Protein AF-A0A0B7BMK7-F1 (afdb_monomer_lite)

Foldseek 3Di:
DAKDWDADPVQGTKMKGWHDDDDLQKDKAKEFEADPDPVCPVVSQVVQKDWDASDPVSPDIDIHGNYYDYDPPDPGTPDMDMDMDGDPPDDTDIFMGRPVPPPDPDGCDDPNVVVVVVVVVVVLLVLLCVLPVCVVVVDDPVVSVVVSVVLVVQVVQWDKDWQWDFDDDPVDPGTDTDDIAIATAGFPDPVPTSDDDPVVRVVSLVSVCSRPVVSSVRRVVRVVVPDDD

Structure (mmCIF, N/CA/C/O backbone):
data_AF-A0A0B7BMK7-F1
#
_entry.id   AF-A0A0B7BMK7-F1
#
loop_
_atom_site.group_PDB
_atom_site.id
_atom_site.type_symbol
_atom_site.label_atom_id
_atom_site.label_alt_id
_atom_site.label_comp_id
_atom_site.label_asym_id
_atom_site.label_entity_id
_atom_site.label_seq_id
_atom_site.pdbx_PDB_ins_code
_atom_site.Cartn_x
_atom_site.Cartn_y
_atom_site.Cartn_z
_atom_site.occupancy
_atom_site.B_iso_or_equiv
_atom_site.auth_seq_id
_atom_site.auth_comp_id
_atom_site.auth_asym_id
_atom_site.auth_atom_id
_atom_site.pdbx_PDB_model_num
ATOM 1 N N . LEU A 1 1 ? 7.427 15.621 -15.215 1.00 79.62 1 LEU A N 1
ATOM 2 C CA . LEU A 1 1 ? 6.275 14.698 -15.351 1.00 79.62 1 LEU A CA 1
ATOM 3 C C . LEU A 1 1 ? 5.160 15.202 -14.432 1.00 79.62 1 LEU A C 1
ATOM 5 O O . LEU A 1 1 ? 5.429 15.334 -13.243 1.00 79.62 1 LEU A O 1
ATOM 9 N N . ARG A 1 2 ? 3.990 15.590 -14.969 1.00 85.69 2 ARG A N 1
ATOM 10 C CA . ARG A 1 2 ? 2.908 16.259 -14.202 1.00 85.69 2 ARG A CA 1
ATOM 11 C C . ARG A 1 2 ? 1.707 15.358 -13.927 1.00 85.69 2 ARG A C 1
ATOM 13 O O . ARG A 1 2 ? 1.191 15.361 -12.820 1.00 85.69 2 ARG A O 1
ATOM 20 N N . SER A 1 3 ? 1.301 14.575 -14.912 1.00 92.38 3 SER A N 1
ATOM 21 C CA . SER A 1 3 ? 0.346 13.497 -14.721 1.00 92.38 3 SER A CA 1
ATOM 22 C C . SER A 1 3 ? 0.689 12.321 -15.625 1.00 92.38 3 SER A C 1
ATOM 24 O O . SER A 1 3 ? 1.526 12.441 -16.529 1.00 92.38 3 SER A O 1
ATOM 26 N N . ILE A 1 4 ? 0.103 11.172 -15.311 1.00 94.00 4 ILE A N 1
ATOM 27 C CA . ILE A 1 4 ? 0.179 9.935 -16.079 1.00 94.00 4 ILE A CA 1
ATOM 28 C C . ILE A 1 4 ? -1.260 9.478 -16.283 1.00 94.00 4 ILE A C 1
ATOM 30 O O . ILE A 1 4 ? -1.967 9.233 -15.310 1.00 94.00 4 ILE A O 1
ATOM 34 N N . GLN A 1 5 ? -1.678 9.365 -17.535 1.00 94.69 5 GLN A N 1
ATOM 35 C CA . GLN A 1 5 ? -2.957 8.759 -17.886 1.00 94.69 5 GLN A CA 1
ATOM 36 C C . GLN A 1 5 ? -2.736 7.276 -18.168 1.00 94.69 5 GLN A C 1
ATOM 38 O O . GLN A 1 5 ? -1.715 6.897 -18.749 1.00 94.69 5 GLN A O 1
ATOM 43 N N . GLY A 1 6 ? -3.677 6.448 -17.739 1.00 93.56 6 GLY A N 1
ATOM 44 C CA . GLY A 1 6 ? -3.644 5.011 -17.951 1.00 93.56 6 GLY A CA 1
ATOM 45 C C . GLY A 1 6 ? -5.040 4.451 -18.158 1.00 93.56 6 GLY A C 1
ATOM 46 O O . GLY A 1 6 ? -6.040 5.110 -17.883 1.00 93.56 6 GLY A O 1
ATOM 47 N N . SER A 1 7 ? -5.085 3.227 -18.663 1.00 94.31 7 SER A N 1
ATOM 48 C CA . SER A 1 7 ? -6.309 2.455 -18.818 1.00 94.31 7 SER A CA 1
ATOM 49 C C . SER A 1 7 ? -6.009 1.014 -18.439 1.00 94.31 7 SER A C 1
ATOM 51 O O . SER A 1 7 ? -4.927 0.502 -18.742 1.00 94.31 7 SER A O 1
ATOM 53 N N . HIS A 1 8 ? -6.930 0.378 -17.728 1.00 94.31 8 HIS A N 1
ATOM 54 C CA . HIS A 1 8 ? -6.828 -1.024 -17.343 1.00 94.31 8 HIS A CA 1
ATOM 55 C C . HIS A 1 8 ? -8.217 -1.653 -17.374 1.00 94.31 8 HIS A C 1
ATOM 57 O O . HIS A 1 8 ? -9.170 -1.032 -16.917 1.00 94.31 8 HIS A O 1
ATOM 63 N N . GLU A 1 9 ? -8.336 -2.895 -17.840 1.00 95.31 9 GLU A N 1
ATOM 64 C CA . GLU A 1 9 ? -9.628 -3.581 -17.994 1.00 95.31 9 GLU A CA 1
ATOM 65 C C . GLU A 1 9 ? -10.473 -3.555 -16.707 1.00 95.31 9 GLU A C 1
ATOM 67 O O . GLU A 1 9 ? -11.646 -3.199 -16.737 1.00 95.31 9 GLU A O 1
ATOM 72 N N . ALA A 1 10 ? -9.849 -3.828 -15.556 1.00 93.31 10 ALA A N 1
ATOM 73 C CA . ALA A 1 10 ? -10.532 -3.827 -14.260 1.00 93.31 10 ALA A CA 1
ATOM 74 C C . ALA A 1 10 ? -10.789 -2.432 -13.647 1.00 93.31 10 ALA A C 1
ATOM 76 O O . ALA A 1 10 ? -11.639 -2.306 -12.771 1.00 93.31 10 ALA A O 1
ATOM 77 N N . LEU A 1 11 ? -10.041 -1.393 -14.045 1.00 92.88 11 LEU A N 1
ATOM 78 C CA . LEU A 1 11 ? -10.125 -0.056 -13.423 1.00 92.88 11 LEU A CA 1
ATOM 79 C C . LEU A 1 11 ? -10.783 0.995 -14.331 1.00 92.88 11 LEU A C 1
ATOM 81 O O . LEU A 1 11 ? -11.151 2.071 -13.854 1.00 92.88 11 LEU A O 1
ATOM 85 N N . GLY A 1 12 ? -10.917 0.693 -15.623 1.00 95.00 12 GLY A N 1
ATOM 86 C CA . GLY A 1 12 ? -11.207 1.665 -16.665 1.00 95.00 12 GLY A CA 1
ATOM 87 C C . GLY A 1 12 ? -10.061 2.656 -16.858 1.00 95.00 12 GLY A C 1
ATOM 88 O O . GLY A 1 12 ? -8.905 2.395 -16.506 1.00 95.00 12 GLY A O 1
ATOM 89 N N . ASP A 1 13 ? -10.401 3.813 -17.413 1.00 96.31 13 ASP A N 1
ATOM 90 C CA . ASP A 1 13 ? -9.465 4.921 -17.555 1.00 96.31 13 ASP A CA 1
ATOM 91 C C . ASP A 1 13 ? -9.194 5.583 -16.196 1.00 96.31 13 ASP A C 1
ATOM 93 O O . ASP A 1 13 ? -10.077 5.692 -15.334 1.00 96.31 13 ASP A O 1
ATOM 97 N N . PHE A 1 14 ? -7.964 6.057 -16.008 1.00 95.69 14 PHE A N 1
ATOM 98 C CA . PHE A 1 14 ? -7.544 6.766 -14.807 1.00 95.69 14 PHE A CA 1
ATOM 99 C C . PHE A 1 14 ? -6.433 7.786 -15.080 1.00 95.69 14 PHE A C 1
ATOM 101 O O . PHE A 1 14 ? -5.703 7.720 -16.072 1.00 95.69 14 PHE A O 1
ATOM 108 N N . GLU A 1 15 ? -6.259 8.709 -14.138 1.00 95.12 15 GLU A N 1
ATOM 109 C CA . GLU A 1 15 ? -5.162 9.669 -14.104 1.00 95.12 15 GLU A CA 1
ATOM 110 C C . GLU A 1 15 ? -4.450 9.642 -12.743 1.00 95.12 15 GLU A C 1
ATOM 112 O O . GLU A 1 15 ? -5.071 9.696 -11.682 1.00 95.12 15 GLU A O 1
ATOM 117 N N . LEU A 1 16 ? -3.119 9.589 -12.780 1.00 95.31 16 LEU A N 1
ATOM 118 C CA . LEU A 1 16 ? -2.237 9.846 -11.647 1.00 95.31 16 LEU A CA 1
ATOM 119 C C . LEU A 1 16 ? -1.673 11.260 -11.767 1.00 95.31 16 LEU A C 1
ATOM 121 O O . LEU A 1 16 ? -0.900 11.548 -12.680 1.00 95.31 16 LEU A O 1
ATOM 125 N N . ILE A 1 17 ? -2.017 12.135 -10.831 1.00 93.31 17 ILE A N 1
ATOM 126 C CA . ILE A 1 17 ? -1.562 13.523 -10.783 1.00 93.31 17 ILE A CA 1
ATOM 127 C C . ILE A 1 17 ? -0.398 13.623 -9.797 1.00 93.31 17 ILE A C 1
ATOM 129 O O . ILE A 1 17 ? -0.502 13.258 -8.624 1.00 93.31 17 ILE A O 1
ATOM 133 N N . LEU A 1 18 ? 0.721 14.144 -10.296 1.00 88.31 18 LEU A N 1
ATOM 134 C CA . LEU A 1 18 ? 1.965 14.343 -9.567 1.00 88.31 18 LEU A CA 1
ATOM 135 C C . LEU A 1 18 ? 2.218 15.858 -9.484 1.00 88.31 18 LEU A C 1
ATOM 137 O O . LEU A 1 18 ? 2.763 16.431 -10.438 1.00 88.31 18 LEU A O 1
ATOM 141 N N . PRO A 1 19 ? 1.827 16.519 -8.381 1.00 73.75 19 PRO A N 1
ATOM 142 C CA . PRO A 1 19 ? 1.826 17.965 -8.257 1.00 73.75 19 PRO A CA 1
ATOM 143 C C . PRO A 1 19 ? 3.207 18.551 -8.516 1.00 73.75 19 PRO A C 1
ATOM 145 O O . PRO A 1 19 ? 4.255 17.909 -8.357 1.00 73.75 19 PRO A O 1
ATOM 148 N N . LYS A 1 20 ? 3.169 19.789 -8.998 1.00 70.69 20 LYS A N 1
ATOM 149 C CA . LYS A 1 20 ? 4.346 20.536 -9.398 1.00 70.69 20 LYS A CA 1
ATOM 150 C C . LYS A 1 20 ? 5.125 20.950 -8.158 1.00 70.69 20 LYS A C 1
ATOM 152 O O . LYS A 1 20 ? 4.586 21.533 -7.227 1.00 70.69 20 LYS A O 1
ATOM 157 N N . VAL A 1 21 ? 6.422 20.722 -8.217 1.00 67.50 21 VAL A N 1
ATOM 158 C CA . VAL A 1 21 ? 7.387 21.349 -7.332 1.00 67.50 21 VAL A CA 1
ATOM 159 C C . VAL A 1 21 ? 7.615 22.803 -7.768 1.00 67.50 21 VAL A C 1
ATOM 161 O O . VAL A 1 21 ? 8.055 23.064 -8.889 1.00 67.50 21 VAL A O 1
ATOM 164 N N . GLU A 1 22 ? 7.275 23.767 -6.910 1.00 58.19 22 GLU A N 1
ATOM 165 C CA . GLU A 1 22 ? 7.274 25.197 -7.270 1.00 58.19 22 GLU A CA 1
ATOM 166 C C . GLU A 1 22 ? 8.528 25.978 -6.848 1.00 58.19 22 GLU A C 1
ATOM 168 O O . GLU A 1 22 ? 8.683 27.129 -7.252 1.00 58.19 22 GLU A O 1
ATOM 173 N N . SER A 1 23 ? 9.451 25.386 -6.081 1.00 65.62 23 SER A N 1
ATOM 174 C CA . SER A 1 23 ? 10.591 26.121 -5.516 1.00 65.62 23 SER A CA 1
ATOM 175 C C . SER A 1 23 ? 11.937 25.798 -6.175 1.00 65.62 23 SER A C 1
ATOM 177 O O . SER A 1 23 ? 12.219 24.675 -6.586 1.00 65.62 23 SER A O 1
ATOM 179 N N . SER A 1 24 ? 12.833 26.792 -6.189 1.00 63.09 24 SER A N 1
ATOM 180 C CA . SER A 1 24 ? 14.237 26.663 -6.621 1.00 63.09 24 SER A CA 1
ATOM 181 C C . SER A 1 24 ? 15.080 25.726 -5.741 1.00 63.09 24 SER A C 1
ATOM 183 O O . SER A 1 24 ? 16.221 25.411 -6.077 1.00 63.09 24 SER A O 1
ATOM 185 N N . THR A 1 25 ? 14.532 25.280 -4.609 1.00 75.69 25 THR A N 1
ATOM 186 C CA . THR A 1 25 ? 15.175 24.388 -3.635 1.00 75.69 25 THR A CA 1
ATOM 187 C C . THR A 1 25 ? 14.957 22.906 -3.928 1.00 75.69 25 THR A C 1
ATOM 189 O O . THR A 1 25 ? 15.306 22.064 -3.098 1.00 75.69 25 THR A O 1
ATOM 192 N N . GLN A 1 26 ? 14.375 22.583 -5.079 1.00 85.56 26 GLN A N 1
ATOM 193 C CA . GLN A 1 26 ? 13.963 21.234 -5.417 1.00 85.56 26 GLN A CA 1
ATOM 194 C C . GLN A 1 26 ? 14.297 20.897 -6.876 1.00 85.56 26 GLN A C 1
ATOM 196 O O . GLN A 1 26 ? 14.327 21.765 -7.753 1.00 85.56 26 GLN A O 1
ATOM 201 N N . LYS A 1 27 ? 14.557 19.617 -7.132 1.00 89.38 27 LYS A N 1
ATOM 202 C CA . LYS A 1 27 ? 14.837 19.056 -8.454 1.00 89.38 27 LYS A CA 1
ATOM 203 C C . LYS A 1 27 ? 13.891 17.901 -8.718 1.00 89.38 27 LYS A C 1
ATOM 205 O O . LYS A 1 27 ? 13.679 17.058 -7.850 1.00 89.38 27 LYS A O 1
ATOM 210 N N . GLU A 1 28 ? 13.358 17.855 -9.929 1.00 91.31 28 GLU A N 1
ATOM 211 C CA . GLU A 1 28 ? 12.572 16.727 -10.404 1.00 91.31 28 GLU A CA 1
ATOM 212 C C . GLU A 1 28 ? 13.303 16.045 -11.554 1.00 91.31 28 GLU A C 1
ATOM 214 O O . GLU A 1 28 ? 13.808 16.702 -12.464 1.00 91.31 28 GLU A O 1
ATOM 219 N N . SER A 1 29 ? 13.293 14.723 -11.545 1.00 94.00 29 SER A N 1
ATOM 220 C CA . SER A 1 29 ? 13.678 13.902 -12.688 1.00 94.00 29 SER A CA 1
ATOM 221 C C . SER A 1 29 ? 12.706 12.734 -12.806 1.00 94.00 29 SER A C 1
ATOM 223 O O . SER A 1 29 ? 11.847 12.525 -11.944 1.00 94.00 29 SER A O 1
ATOM 225 N N . TYR A 1 30 ? 12.760 12.007 -13.912 1.00 95.75 30 TYR A N 1
ATOM 226 C CA . TYR A 1 30 ? 11.864 10.881 -14.125 1.00 95.75 30 TYR A CA 1
ATOM 227 C C . TYR A 1 30 ? 12.562 9.763 -14.889 1.00 95.75 30 TYR A C 1
ATOM 229 O O . TYR A 1 30 ? 13.521 10.008 -15.617 1.00 95.75 30 TYR A O 1
ATOM 237 N N . LEU A 1 31 ? 12.050 8.548 -14.739 1.00 97.38 31 LEU A N 1
ATOM 238 C CA . LEU A 1 31 ? 12.422 7.385 -15.530 1.00 97.38 31 LEU A CA 1
ATOM 239 C C . LEU A 1 31 ? 11.166 6.846 -16.207 1.00 97.38 31 LEU A C 1
ATOM 241 O O . LEU A 1 31 ? 10.162 6.612 -15.540 1.00 97.38 31 LEU A O 1
ATOM 245 N N . VAL A 1 32 ? 11.226 6.638 -17.520 1.00 97.12 32 VAL A N 1
ATOM 246 C CA . VAL A 1 32 ? 10.236 5.833 -18.252 1.00 97.12 32 VAL A CA 1
ATOM 247 C C . VAL A 1 32 ? 10.970 4.632 -18.822 1.00 97.12 32 VAL A C 1
ATOM 249 O O . VAL A 1 32 ? 11.862 4.803 -19.656 1.00 97.12 32 VAL A O 1
ATOM 252 N N . SER A 1 33 ? 10.622 3.441 -18.352 1.00 97.19 33 SER A N 1
ATOM 253 C CA . SER A 1 33 ? 11.336 2.200 -18.645 1.00 97.19 33 SER A CA 1
ATOM 254 C C . SER A 1 33 ? 10.371 1.013 -18.715 1.00 97.19 33 SER A C 1
ATOM 256 O O . SER A 1 33 ? 9.149 1.169 -18.668 1.00 97.19 33 SER A O 1
ATOM 258 N N . HIS A 1 34 ? 10.937 -0.178 -18.853 1.00 97.12 34 HIS A N 1
ATOM 259 C CA . HIS A 1 34 ? 10.232 -1.441 -18.785 1.00 97.12 34 HIS A CA 1
ATOM 260 C C . HIS A 1 34 ? 10.890 -2.354 -17.747 1.00 97.12 34 HIS A C 1
ATOM 262 O O . HIS A 1 34 ? 12.106 -2.543 -17.765 1.00 97.12 34 HIS A O 1
ATOM 268 N N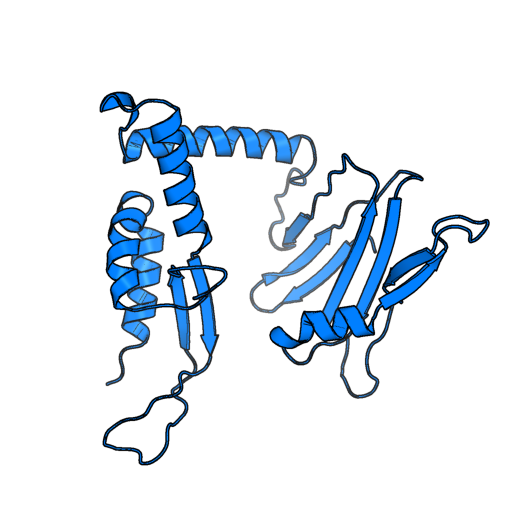 . ALA A 1 35 ? 10.084 -2.953 -16.877 1.00 96.62 35 ALA A N 1
ATOM 269 C CA . ALA A 1 35 ? 10.493 -3.993 -15.946 1.00 96.62 35 ALA A CA 1
ATOM 270 C C . ALA A 1 35 ? 9.756 -5.290 -16.281 1.00 96.62 35 ALA A C 1
ATOM 272 O O . ALA A 1 35 ? 8.542 -5.292 -16.467 1.00 96.62 35 ALA A O 1
ATOM 273 N N . LYS A 1 36 ? 10.490 -6.403 -16.375 1.00 94.69 36 LYS A N 1
ATOM 274 C CA . LYS A 1 36 ? 9.888 -7.710 -16.680 1.00 94.69 36 LYS A CA 1
ATOM 275 C C . LYS A 1 36 ? 9.043 -8.238 -15.517 1.00 94.69 36 LYS A C 1
ATOM 277 O O . LYS A 1 36 ? 8.070 -8.938 -15.758 1.00 94.69 36 LYS A O 1
ATOM 282 N N . GLN A 1 37 ? 9.440 -7.916 -14.286 1.00 94.12 37 GLN A N 1
ATOM 283 C CA . GLN A 1 37 ? 8.838 -8.385 -13.038 1.00 94.12 37 GLN A CA 1
ATOM 284 C C . GLN A 1 37 ? 9.009 -7.317 -11.939 1.00 94.12 37 GLN A C 1
ATOM 286 O O . GLN A 1 37 ? 9.835 -6.407 -12.080 1.00 94.12 37 GLN A O 1
ATOM 291 N N . LEU A 1 38 ? 8.208 -7.398 -10.870 1.00 93.69 38 LEU A N 1
ATOM 292 C CA . LEU A 1 38 ? 8.166 -6.393 -9.795 1.00 93.69 38 LEU A CA 1
ATOM 293 C C . LEU A 1 38 ? 9.420 -6.391 -8.901 1.00 93.69 38 LEU A C 1
ATOM 295 O O . LEU A 1 38 ? 9.821 -5.347 -8.391 1.00 93.69 38 LEU A O 1
ATOM 299 N N . ASP A 1 39 ? 10.064 -7.537 -8.721 1.00 93.44 39 ASP A N 1
ATOM 300 C CA . ASP A 1 39 ? 11.307 -7.696 -7.957 1.00 93.44 39 ASP A CA 1
ATOM 301 C C . ASP A 1 39 ? 12.502 -6.982 -8.617 1.00 93.44 39 ASP A C 1
ATOM 303 O O . ASP A 1 39 ? 13.397 -6.495 -7.928 1.00 93.44 39 ASP A O 1
ATOM 307 N N . LEU A 1 40 ? 12.467 -6.811 -9.942 1.00 96.44 40 LEU A N 1
ATOM 308 C CA . LEU A 1 40 ? 13.507 -6.125 -10.716 1.00 96.44 40 LEU A CA 1
ATOM 309 C C . LEU A 1 40 ? 13.376 -4.592 -10.722 1.00 96.44 40 LEU A C 1
ATOM 311 O O . LEU A 1 40 ? 14.237 -3.903 -11.275 1.00 96.44 40 LEU A O 1
ATOM 315 N N . LEU A 1 41 ? 12.318 -4.021 -10.130 1.00 97.06 41 LEU A N 1
ATOM 316 C CA . LEU A 1 41 ? 12.054 -2.576 -10.189 1.00 97.06 41 LEU A CA 1
ATOM 317 C C . LEU A 1 41 ? 13.221 -1.743 -9.650 1.00 97.06 41 LEU A C 1
ATOM 319 O O . LEU A 1 41 ? 13.587 -0.733 -10.252 1.00 97.06 41 LEU A O 1
ATOM 323 N N . LYS A 1 42 ? 13.835 -2.178 -8.545 1.00 96.94 42 LYS A N 1
ATOM 324 C CA . LYS A 1 42 ? 14.985 -1.493 -7.943 1.00 96.94 42 LYS A CA 1
ATOM 325 C C . LYS A 1 42 ? 16.163 -1.425 -8.915 1.00 96.94 42 LYS A C 1
ATOM 327 O O . LYS A 1 42 ? 16.733 -0.351 -9.099 1.00 96.94 42 LYS A O 1
ATOM 332 N N . ASP A 1 43 ? 16.501 -2.542 -9.549 1.00 97.31 43 ASP A N 1
ATOM 333 C CA . ASP A 1 43 ? 17.647 -2.630 -10.455 1.00 97.31 43 ASP A CA 1
ATOM 334 C C . ASP A 1 43 ? 17.416 -1.808 -11.723 1.00 97.31 43 ASP A C 1
ATOM 336 O O . ASP A 1 43 ? 18.312 -1.088 -12.167 1.00 97.31 43 ASP A O 1
ATOM 340 N N . VAL A 1 44 ? 16.188 -1.820 -12.255 1.00 96.94 44 VAL A N 1
ATOM 341 C CA . VAL A 1 44 ? 15.797 -0.968 -13.387 1.00 96.94 44 VAL A CA 1
ATOM 342 C C . VAL A 1 44 ? 15.929 0.515 -13.032 1.00 96.94 44 VAL A C 1
ATOM 344 O O . VAL A 1 44 ? 16.422 1.298 -13.847 1.00 96.94 44 VAL A O 1
ATOM 347 N N . VAL A 1 45 ? 15.528 0.916 -11.821 1.00 97.19 45 VAL A N 1
ATOM 348 C CA . VAL A 1 45 ? 15.665 2.304 -11.354 1.00 97.19 45 VAL A CA 1
ATOM 349 C C . VAL A 1 45 ? 17.130 2.695 -11.191 1.00 97.19 45 VAL A C 1
ATOM 351 O O . VAL A 1 45 ? 17.521 3.742 -11.702 1.00 97.19 45 VAL A O 1
ATOM 354 N N . ILE A 1 46 ? 17.951 1.855 -10.552 1.00 97.00 46 ILE A N 1
ATOM 355 C CA . ILE A 1 46 ? 19.392 2.101 -10.371 1.00 97.00 46 ILE A CA 1
ATOM 356 C C . ILE A 1 46 ? 20.096 2.209 -11.730 1.00 97.00 46 ILE A C 1
ATOM 358 O O . ILE A 1 46 ? 20.844 3.157 -11.960 1.00 97.00 46 ILE A O 1
ATOM 362 N N . ALA A 1 47 ? 19.811 1.305 -12.669 1.00 96.00 47 ALA A N 1
ATOM 363 C CA . ALA A 1 47 ? 20.349 1.362 -14.031 1.00 96.00 47 ALA A CA 1
ATOM 364 C C . ALA A 1 47 ? 19.861 2.595 -14.820 1.00 96.00 47 ALA A C 1
ATOM 366 O O . ALA A 1 47 ? 20.495 3.022 -15.791 1.00 96.00 47 ALA A O 1
ATOM 367 N N . GLY A 1 48 ? 18.727 3.172 -14.417 1.00 96.00 48 GLY A N 1
ATOM 368 C CA . GLY A 1 48 ? 18.163 4.406 -14.954 1.00 96.00 48 GLY A CA 1
ATOM 369 C C . GLY A 1 48 ? 18.738 5.690 -14.353 1.00 96.00 48 GLY A C 1
ATOM 370 O O . GLY A 1 48 ? 18.356 6.770 -14.807 1.00 96.00 48 GLY A O 1
ATOM 371 N N . MET A 1 49 ? 19.634 5.605 -13.366 1.00 96.62 49 MET A N 1
ATOM 372 C CA . MET A 1 49 ? 20.239 6.780 -12.741 1.00 96.62 49 MET A CA 1
ATOM 373 C C . MET A 1 49 ? 21.335 7.412 -13.611 1.00 96.62 49 MET A C 1
ATOM 375 O O . MET A 1 49 ? 22.010 6.758 -14.411 1.00 96.62 49 MET A O 1
ATOM 379 N N . ALA A 1 50 ? 21.518 8.714 -13.430 1.00 95.12 50 ALA A N 1
ATOM 380 C CA . ALA A 1 50 ? 22.602 9.520 -13.963 1.00 95.12 50 ALA A CA 1
ATOM 381 C C . ALA A 1 50 ? 23.117 10.476 -12.877 1.00 95.12 50 ALA A C 1
ATOM 383 O O . ALA A 1 50 ? 22.465 10.694 -11.857 1.00 95.12 50 ALA A O 1
ATOM 384 N N . VAL A 1 51 ? 24.302 11.043 -13.095 1.00 94.81 51 VAL A N 1
ATOM 385 C CA . VAL A 1 51 ? 24.841 12.110 -12.246 1.00 94.81 51 VAL A CA 1
ATOM 386 C C . VAL A 1 51 ? 24.653 13.437 -12.965 1.00 94.81 51 VAL A C 1
ATOM 388 O O . VAL A 1 51 ? 25.113 13.614 -14.093 1.00 94.81 51 VAL A O 1
ATOM 391 N N . GLU A 1 52 ? 24.003 14.380 -12.296 1.00 92.19 52 GLU A N 1
ATOM 392 C CA . GLU A 1 52 ? 23.781 15.740 -12.774 1.00 92.19 52 GLU A CA 1
ATOM 393 C C . GLU A 1 52 ? 24.341 16.774 -11.792 1.00 92.19 52 GLU A C 1
ATOM 395 O O . GLU A 1 52 ? 24.717 16.463 -10.664 1.00 92.19 52 GLU A O 1
ATOM 400 N N . ALA A 1 53 ? 24.401 18.031 -12.229 1.00 90.62 53 ALA A N 1
ATOM 401 C CA . ALA A 1 53 ? 24.756 19.160 -11.381 1.00 90.62 53 ALA A CA 1
ATOM 402 C C . ALA A 1 53 ? 23.505 19.790 -10.757 1.00 90.62 53 ALA A C 1
ATOM 404 O O . ALA A 1 53 ? 22.553 20.148 -11.457 1.00 90.62 53 ALA A O 1
ATOM 405 N N . TRP A 1 54 ? 23.517 19.969 -9.438 1.00 87.25 54 TRP A N 1
ATOM 406 C CA . TRP A 1 54 ? 22.439 20.631 -8.709 1.00 87.25 54 TRP A CA 1
ATOM 407 C C . TRP A 1 54 ? 22.354 22.118 -9.074 1.00 87.25 54 TRP A C 1
ATOM 409 O O . TRP A 1 54 ? 21.273 22.662 -9.326 1.00 87.25 54 TRP A O 1
ATOM 419 N N . ASP A 1 55 ? 23.506 22.780 -9.125 1.00 86.81 55 ASP A N 1
ATOM 420 C CA . ASP A 1 55 ? 23.675 24.200 -9.392 1.00 86.81 55 ASP A CA 1
ATOM 421 C C . ASP A 1 55 ? 24.239 24.460 -10.797 1.00 86.81 55 ASP A C 1
ATOM 423 O O . ASP A 1 55 ? 24.914 23.626 -11.399 1.00 86.81 55 ASP A O 1
ATOM 427 N N . LYS A 1 56 ? 23.991 25.662 -11.332 1.00 85.62 56 LYS A N 1
ATOM 428 C CA . LYS A 1 56 ? 24.498 26.044 -12.662 1.00 85.62 56 LYS A CA 1
ATOM 429 C C . LYS A 1 56 ? 26.029 26.068 -12.728 1.00 85.62 56 LYS A C 1
ATOM 431 O O . LYS A 1 56 ? 26.579 25.835 -13.798 1.00 85.62 56 LYS A O 1
ATOM 436 N N . ALA A 1 57 ? 26.698 26.330 -11.603 1.00 90.12 57 ALA A N 1
ATOM 437 C CA . ALA A 1 57 ? 28.155 26.330 -11.510 1.00 90.12 57 ALA A CA 1
ATOM 438 C C . ALA A 1 57 ? 28.758 24.914 -11.427 1.00 90.12 57 ALA A C 1
ATOM 440 O O . ALA A 1 57 ? 29.978 24.778 -11.459 1.00 90.12 57 ALA A O 1
ATOM 441 N N . ARG A 1 58 ? 27.922 23.861 -11.392 1.00 89.62 58 ARG A N 1
ATOM 442 C CA . ARG A 1 58 ? 28.332 22.449 -11.374 1.00 89.62 58 ARG A CA 1
ATOM 443 C C . ARG A 1 58 ? 29.243 22.088 -10.202 1.00 89.62 58 ARG A C 1
ATOM 445 O O . ARG A 1 58 ? 30.117 21.237 -10.341 1.00 89.62 58 ARG A O 1
ATOM 452 N N . THR A 1 59 ? 29.029 22.721 -9.054 1.00 90.81 59 THR A N 1
ATOM 453 C CA . THR A 1 59 ? 29.826 22.491 -7.844 1.00 90.81 59 THR A CA 1
ATOM 454 C C . THR A 1 59 ? 29.282 21.349 -6.993 1.00 90.81 59 THR A C 1
ATOM 456 O O . THR A 1 59 ? 30.042 20.713 -6.266 1.00 90.81 59 THR A O 1
ATOM 459 N N . VAL A 1 60 ? 27.984 21.050 -7.106 1.00 89.75 60 VAL A N 1
ATOM 460 C CA . VAL A 1 60 ? 27.324 20.014 -6.306 1.00 89.75 60 VAL A CA 1
ATOM 461 C C . VAL A 1 60 ? 26.748 18.933 -7.225 1.00 89.75 60 VAL A C 1
ATOM 463 O O . VAL A 1 60 ? 25.748 19.190 -7.904 1.00 89.75 60 VAL A O 1
ATOM 466 N N . PRO A 1 61 ? 27.341 17.726 -7.275 1.00 92.44 61 PRO A N 1
ATOM 467 C CA . PRO A 1 61 ? 26.752 16.609 -7.999 1.00 92.44 61 PRO A CA 1
ATOM 468 C C . PRO A 1 61 ? 25.536 16.059 -7.244 1.00 92.44 61 PRO A C 1
ATOM 470 O O . PRO A 1 61 ? 25.498 16.055 -6.013 1.00 92.44 61 PRO A O 1
ATOM 473 N N . TYR A 1 62 ? 24.550 15.554 -7.978 1.00 92.69 62 TYR A N 1
ATOM 474 C CA . TYR A 1 62 ? 23.430 14.801 -7.421 1.00 92.69 62 TYR A CA 1
ATOM 475 C C . TYR A 1 62 ? 23.009 13.677 -8.374 1.00 92.69 62 TYR A C 1
ATOM 477 O O . TYR A 1 62 ? 23.224 13.761 -9.584 1.00 92.69 62 TYR A O 1
ATOM 485 N N . PHE A 1 63 ? 22.418 12.616 -7.827 1.00 94.50 63 PHE A N 1
ATOM 486 C CA . PHE A 1 63 ? 21.859 11.530 -8.628 1.00 94.50 63 PHE A CA 1
ATOM 487 C C . PHE A 1 63 ? 20.466 11.916 -9.134 1.00 94.50 63 PHE A C 1
ATOM 489 O O . PHE A 1 63 ? 19.592 12.257 -8.334 1.00 94.50 63 PHE A O 1
ATOM 496 N N . SER A 1 64 ? 20.259 11.848 -10.446 1.00 95.44 64 SER A N 1
ATOM 497 C CA . SER A 1 64 ? 18.981 12.068 -11.126 1.00 95.44 64 SER A CA 1
ATOM 498 C C . SER A 1 64 ? 18.559 10.815 -11.898 1.00 95.44 64 SER A C 1
ATOM 500 O O . SER A 1 64 ? 19.355 9.901 -12.115 1.00 95.44 64 SER A O 1
ATOM 502 N N . LEU A 1 65 ? 17.303 10.761 -12.337 1.00 96.88 65 LEU A N 1
ATOM 503 C CA . LEU A 1 65 ? 16.839 9.767 -13.303 1.00 96.88 65 LEU A CA 1
ATOM 504 C C . LEU A 1 65 ? 17.038 10.278 -14.732 1.00 96.88 65 LEU A C 1
ATOM 506 O O . LEU A 1 65 ? 16.668 11.403 -15.065 1.00 96.88 65 LEU A O 1
ATOM 510 N N . ALA A 1 66 ? 17.571 9.416 -15.595 1.00 95.38 66 ALA A N 1
ATOM 511 C CA . ALA A 1 66 ? 18.042 9.757 -16.935 1.00 95.38 66 ALA A CA 1
ATOM 512 C C . ALA A 1 66 ? 16.937 9.937 -18.001 1.00 95.38 66 AL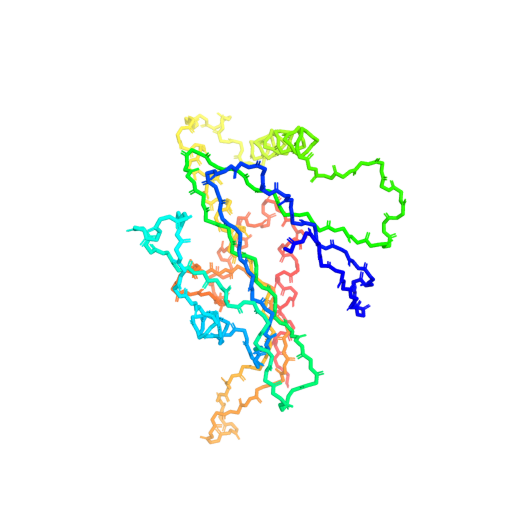A A C 1
ATOM 514 O O . ALA A 1 66 ? 17.233 9.924 -19.198 1.00 95.38 66 ALA A O 1
ATOM 515 N N . GLY A 1 67 ? 15.665 10.065 -17.617 1.00 95.44 67 GLY A N 1
ATOM 516 C CA . GLY A 1 67 ? 14.549 10.225 -18.550 1.00 95.44 67 GLY A CA 1
ATOM 517 C C . GLY A 1 67 ? 14.067 8.904 -19.159 1.00 95.44 67 GLY A C 1
ATOM 518 O O . GLY A 1 67 ? 13.858 7.909 -18.469 1.00 95.44 67 GLY A O 1
ATOM 519 N N . ARG A 1 68 ? 13.812 8.880 -20.471 1.00 95.94 68 ARG A N 1
ATOM 520 C CA . ARG A 1 68 ? 13.261 7.699 -21.157 1.00 95.94 68 ARG A CA 1
ATOM 521 C C . ARG A 1 68 ? 14.365 6.690 -21.503 1.00 95.94 68 ARG A C 1
ATOM 523 O O . ARG A 1 68 ? 15.228 6.989 -22.323 1.00 95.94 68 ARG A O 1
ATOM 530 N N . ARG A 1 69 ? 14.287 5.478 -20.944 1.00 95.06 69 ARG A N 1
ATOM 531 C CA . ARG A 1 69 ? 15.182 4.333 -21.210 1.00 95.06 69 ARG A CA 1
ATOM 532 C C . ARG A 1 69 ? 14.388 3.040 -21.421 1.00 95.06 69 ARG A C 1
ATOM 534 O O . ARG A 1 69 ? 14.513 2.090 -20.661 1.00 95.06 69 ARG A O 1
ATOM 541 N N . VAL A 1 70 ? 13.549 3.013 -22.453 1.00 95.88 70 VAL A N 1
ATOM 542 C CA . VAL A 1 70 ? 12.779 1.811 -22.813 1.00 95.88 70 VAL A CA 1
ATOM 543 C C . VAL A 1 70 ? 13.643 0.912 -23.713 1.00 95.88 70 VAL A C 1
ATOM 545 O O . VAL A 1 70 ? 14.146 1.417 -24.722 1.00 95.88 70 VAL A O 1
ATOM 548 N N . PRO A 1 71 ? 13.844 -0.377 -23.374 1.00 93.56 71 PRO A N 1
ATOM 549 C CA . PRO A 1 71 ? 14.532 -1.334 -24.243 1.00 93.56 71 PRO A CA 1
ATOM 550 C C . PRO A 1 71 ? 13.878 -1.437 -25.631 1.00 93.56 71 PRO A C 1
ATOM 552 O O . PRO A 1 71 ? 12.687 -1.183 -25.786 1.00 93.56 71 PRO A O 1
ATOM 555 N N . ARG A 1 72 ? 14.653 -1.783 -26.667 1.00 93.62 72 ARG A N 1
ATOM 556 C CA . ARG A 1 72 ? 14.137 -1.862 -28.052 1.00 93.62 72 ARG A CA 1
ATOM 557 C C . ARG A 1 72 ? 13.338 -3.139 -28.330 1.00 93.62 72 ARG A C 1
ATOM 559 O O . ARG A 1 72 ? 12.607 -3.190 -29.309 1.00 93.62 72 ARG A O 1
ATOM 566 N N . ASP A 1 73 ? 13.517 -4.155 -27.498 1.00 94.44 73 ASP A N 1
ATOM 567 C CA . ASP A 1 73 ? 12.948 -5.500 -27.602 1.00 94.44 73 ASP A CA 1
ATOM 568 C C . ASP A 1 73 ? 11.597 -5.656 -26.883 1.00 94.44 73 ASP A C 1
ATOM 570 O O . ASP A 1 73 ? 11.040 -6.749 -26.856 1.00 94.44 73 ASP A O 1
ATOM 574 N N . VAL A 1 74 ? 11.049 -4.577 -26.315 1.00 95.44 74 VAL A N 1
ATOM 575 C CA . VAL A 1 74 ? 9.761 -4.585 -25.605 1.00 95.44 74 VAL A CA 1
ATOM 576 C C . VAL A 1 74 ? 8.728 -3.722 -26.324 1.00 95.44 74 VAL A C 1
ATOM 578 O O . VAL A 1 74 ? 9.067 -2.741 -26.983 1.00 95.44 74 VAL A O 1
ATOM 581 N N . GLN A 1 75 ? 7.446 -4.065 -26.174 1.00 91.12 75 GLN A N 1
ATOM 582 C CA . GLN A 1 75 ? 6.346 -3.370 -26.860 1.00 91.12 75 GLN A CA 1
ATOM 583 C C . GLN A 1 75 ? 6.163 -1.917 -26.398 1.00 91.12 75 GLN A C 1
ATOM 585 O O . GLN A 1 75 ? 5.695 -1.070 -27.156 1.00 91.12 75 GLN A O 1
ATOM 590 N N . GLY A 1 76 ? 6.540 -1.608 -25.159 1.00 93.56 76 GLY A N 1
ATOM 591 C CA . GLY A 1 76 ? 6.381 -0.278 -24.595 1.00 93.56 76 GLY A CA 1
ATOM 592 C C . GLY A 1 76 ? 6.849 -0.201 -23.145 1.00 93.56 76 GLY A C 1
ATOM 593 O O . GLY A 1 76 ? 7.308 -1.196 -22.586 1.00 93.56 76 GLY A O 1
ATOM 594 N N . PRO A 1 77 ? 6.779 0.987 -22.528 1.00 95.31 77 PRO A N 1
ATOM 595 C CA . PRO A 1 77 ? 7.055 1.135 -21.110 1.00 95.31 77 PRO A CA 1
ATOM 596 C C . PRO A 1 77 ? 5.916 0.565 -20.260 1.00 95.31 77 PRO A C 1
ATOM 598 O O . PRO A 1 77 ? 4.748 0.775 -20.570 1.00 95.31 77 PRO A O 1
ATOM 601 N N . ASN A 1 78 ? 6.263 -0.064 -19.142 1.00 94.56 78 ASN A N 1
ATOM 602 C CA . ASN A 1 78 ? 5.323 -0.430 -18.075 1.00 94.56 78 ASN A CA 1
ATOM 603 C C . ASN A 1 78 ? 5.750 0.127 -16.703 1.00 94.56 78 ASN A C 1
ATOM 605 O O . ASN A 1 78 ? 5.081 -0.109 -15.703 1.00 94.56 78 ASN A O 1
ATOM 609 N N . LEU A 1 79 ? 6.856 0.880 -16.655 1.00 95.75 79 LEU A N 1
ATOM 610 C CA . LEU A 1 79 ? 7.382 1.495 -15.446 1.00 95.75 79 LEU A CA 1
ATOM 611 C C . LEU A 1 79 ? 7.607 2.988 -15.668 1.00 95.75 79 LEU A C 1
ATOM 613 O O . LEU A 1 79 ? 8.339 3.401 -16.573 1.00 95.75 79 LEU A O 1
ATOM 617 N N . ILE A 1 80 ? 7.023 3.796 -14.788 1.00 95.94 80 ILE A N 1
ATOM 618 C CA . ILE A 1 80 ? 7.252 5.235 -14.720 1.00 95.94 80 ILE A CA 1
ATOM 619 C C . ILE A 1 80 ? 7.608 5.595 -13.280 1.00 95.94 80 ILE A C 1
ATOM 621 O O . ILE A 1 80 ? 6.876 5.263 -12.353 1.00 95.94 80 ILE A O 1
ATOM 625 N N . VAL A 1 81 ? 8.720 6.299 -13.094 1.00 95.75 81 VAL A N 1
ATOM 626 C CA . VAL A 1 81 ? 9.185 6.762 -11.782 1.00 95.75 81 VAL A CA 1
ATOM 627 C C . VAL A 1 81 ? 9.388 8.267 -11.841 1.00 95.75 81 VAL A C 1
ATOM 629 O O . VAL A 1 81 ? 10.063 8.763 -12.740 1.00 95.75 81 VAL A O 1
ATOM 632 N N . LYS A 1 82 ? 8.821 9.004 -10.884 1.00 94.12 82 LYS A N 1
ATOM 633 C CA . LYS A 1 82 ? 9.131 10.420 -10.647 1.00 94.12 82 LYS A CA 1
ATOM 634 C C . LYS A 1 82 ? 10.040 10.499 -9.425 1.00 94.12 82 LYS A C 1
ATOM 636 O O . LYS A 1 82 ? 9.647 10.069 -8.347 1.00 94.12 82 LYS A O 1
ATOM 641 N N . GLN A 1 83 ? 11.232 11.058 -9.589 1.00 93.69 83 GLN A N 1
ATOM 642 C CA . GLN A 1 83 ? 12.125 11.376 -8.482 1.00 93.69 83 GLN A CA 1
ATOM 643 C C . GLN A 1 83 ? 11.998 12.864 -8.158 1.00 93.69 83 GLN A C 1
ATOM 645 O O . GLN A 1 83 ? 12.153 13.710 -9.040 1.00 93.69 83 GLN A O 1
ATOM 650 N N . VAL A 1 84 ? 11.763 13.173 -6.884 1.00 91.94 84 VAL A N 1
ATOM 651 C CA . VAL A 1 84 ? 11.803 14.535 -6.345 1.00 91.94 84 VAL A CA 1
ATOM 652 C C . VAL A 1 84 ? 12.899 14.599 -5.289 1.00 91.94 84 VAL A C 1
ATOM 654 O O . VAL A 1 84 ? 12.871 13.858 -4.310 1.00 91.94 84 VAL A O 1
ATOM 657 N N . THR A 1 85 ? 13.874 15.480 -5.488 1.00 91.31 85 THR A N 1
ATOM 658 C CA . THR A 1 85 ? 14.937 15.758 -4.519 1.00 91.31 85 THR A CA 1
ATOM 659 C C . THR A 1 85 ? 14.732 17.165 -3.976 1.00 91.31 85 THR A C 1
ATOM 661 O O . THR A 1 85 ? 14.800 18.135 -4.729 1.00 91.31 85 THR A O 1
ATOM 664 N N . ALA A 1 86 ? 14.466 17.283 -2.676 1.00 88.75 86 ALA A N 1
ATOM 665 C CA . ALA A 1 86 ? 14.047 18.525 -2.030 1.00 88.75 86 ALA A CA 1
ATOM 666 C C . ALA A 1 86 ? 14.806 18.776 -0.720 1.00 88.75 86 ALA A C 1
ATOM 668 O O . ALA A 1 86 ? 15.236 17.837 -0.050 1.00 88.75 86 ALA A O 1
ATOM 669 N N . LYS A 1 87 ? 14.938 20.051 -0.334 1.00 86.62 87 LYS A N 1
ATOM 670 C CA . LYS A 1 87 ? 15.329 20.425 1.035 1.00 86.62 87 LYS A CA 1
ATOM 671 C C . LYS A 1 87 ? 14.132 20.278 1.977 1.00 86.62 87 LYS A C 1
ATOM 673 O O . LYS A 1 87 ? 13.022 20.646 1.607 1.00 86.62 87 LYS A O 1
ATOM 678 N N . LEU A 1 88 ? 14.374 19.772 3.185 1.00 89.12 88 LEU A N 1
ATOM 679 C CA . LEU A 1 88 ? 13.348 19.616 4.218 1.00 89.12 88 LEU A CA 1
ATOM 680 C C . LEU A 1 88 ? 13.084 20.940 4.969 1.00 89.12 88 LEU A C 1
ATOM 682 O O . LEU A 1 88 ? 14.015 21.741 5.098 1.00 89.12 88 LEU A O 1
ATOM 686 N N . PRO A 1 89 ? 11.865 21.153 5.510 1.00 90.50 89 PRO A N 1
ATOM 687 C CA . PRO A 1 89 ? 10.684 20.287 5.399 1.00 90.50 89 PRO A CA 1
ATOM 688 C C . PRO A 1 89 ? 10.053 20.335 3.997 1.00 90.50 89 PRO A C 1
ATOM 690 O O . PRO A 1 89 ? 10.078 21.364 3.328 1.00 90.50 89 PRO A O 1
ATOM 693 N N . PHE A 1 90 ? 9.488 19.209 3.557 1.00 86.62 90 PHE A N 1
ATOM 694 C CA . PHE A 1 90 ? 8.867 19.056 2.241 1.00 86.62 90 PHE A CA 1
ATOM 695 C C . PHE A 1 90 ? 7.637 18.148 2.331 1.00 86.62 90 PHE A C 1
ATOM 697 O O . PHE A 1 90 ? 7.676 17.134 3.027 1.00 86.62 90 PHE A O 1
ATOM 704 N N . THR A 1 91 ? 6.586 18.493 1.585 1.00 88.06 91 THR A N 1
ATOM 705 C CA . THR A 1 91 ? 5.357 17.703 1.457 1.00 88.06 91 THR A CA 1
ATOM 706 C C . THR A 1 91 ? 5.026 17.531 -0.020 1.00 88.06 91 THR A C 1
ATOM 708 O O . THR A 1 91 ? 5.105 18.484 -0.795 1.00 88.06 91 THR A O 1
ATOM 711 N N . MET A 1 92 ? 4.621 16.321 -0.396 1.00 88.44 92 MET A N 1
ATOM 712 C CA . MET A 1 92 ? 4.118 15.991 -1.725 1.00 88.44 92 MET A CA 1
ATOM 713 C C . MET A 1 92 ? 2.876 15.124 -1.586 1.00 88.44 92 MET A C 1
ATOM 715 O O . MET A 1 92 ? 2.838 14.218 -0.758 1.00 88.44 92 MET A O 1
ATOM 719 N N . GLU A 1 93 ? 1.891 15.377 -2.436 1.00 90.69 93 GLU A N 1
ATOM 720 C CA . GLU A 1 93 ? 0.702 14.543 -2.571 1.00 90.69 93 GLU A CA 1
ATOM 721 C C . GLU A 1 93 ? 0.781 13.775 -3.891 1.00 90.69 93 GLU A C 1
ATOM 723 O O . GLU A 1 93 ? 1.362 14.261 -4.856 1.00 90.69 93 GLU A O 1
ATOM 728 N N . VAL A 1 94 ? 0.220 12.573 -3.957 1.00 93.12 94 VAL A N 1
ATOM 729 C CA . VAL A 1 94 ? 0.041 11.827 -5.210 1.00 93.12 94 VAL A CA 1
ATOM 730 C C . VAL A 1 94 ? -1.433 11.499 -5.298 1.00 93.12 94 VAL A C 1
ATOM 732 O O . VAL A 1 94 ? -1.977 10.890 -4.379 1.00 93.12 94 VAL A O 1
ATOM 735 N N . VAL A 1 95 ? -2.085 11.925 -6.376 1.00 94.50 95 VAL A N 1
ATOM 736 C CA . VAL A 1 95 ? -3.539 11.808 -6.490 1.00 94.50 95 VAL A CA 1
ATOM 737 C C . VAL A 1 95 ? -3.888 10.840 -7.603 1.00 94.50 95 VAL A C 1
ATOM 739 O O . VAL A 1 95 ? -3.491 11.041 -8.745 1.00 94.50 95 VAL A O 1
ATOM 742 N N . PHE A 1 96 ? -4.655 9.810 -7.265 1.00 95.00 96 PHE A N 1
ATOM 743 C CA . PHE A 1 96 ? -5.275 8.910 -8.229 1.00 95.00 96 PHE A CA 1
ATOM 744 C C . PHE A 1 96 ? -6.719 9.343 -8.485 1.00 95.00 96 PHE A C 1
ATOM 746 O O . PHE A 1 96 ? -7.478 9.586 -7.545 1.00 95.00 96 PHE A O 1
ATOM 753 N N . GLN A 1 97 ? -7.108 9.426 -9.752 1.00 94.50 97 GLN A N 1
ATOM 754 C CA . GLN A 1 97 ? -8.473 9.713 -10.171 1.00 94.50 97 GLN A CA 1
ATOM 755 C C . GLN A 1 97 ? -8.932 8.671 -11.182 1.00 94.50 97 GLN A C 1
ATOM 757 O O . GLN A 1 97 ? -8.383 8.582 -12.274 1.00 94.50 97 GLN A O 1
ATOM 762 N N . SER A 1 98 ? -9.975 7.920 -10.838 1.00 94.62 98 SER A N 1
ATOM 763 C CA . SER A 1 98 ? -10.689 7.106 -11.822 1.00 94.62 98 SER A CA 1
ATOM 764 C C . SER A 1 98 ? -11.608 7.995 -12.659 1.00 94.62 98 SER A C 1
ATOM 766 O O . SER A 1 98 ? -12.317 8.853 -12.112 1.00 94.62 98 SER A O 1
ATOM 768 N N . THR A 1 99 ? -11.603 7.794 -13.975 1.00 89.75 99 THR A N 1
ATOM 769 C CA . THR A 1 99 ? -12.434 8.554 -14.917 1.00 89.75 99 THR A CA 1
ATOM 770 C C . THR A 1 99 ? -13.895 8.107 -14.875 1.00 89.75 99 THR A C 1
ATOM 772 O O . THR A 1 99 ? -14.766 8.869 -15.271 1.00 89.75 99 THR A O 1
ATOM 775 N N . SER A 1 100 ? -14.200 6.917 -14.338 1.00 89.75 100 SER A N 1
ATOM 776 C CA . SER A 1 100 ? -15.586 6.442 -14.190 1.00 89.75 100 SER A CA 1
ATOM 777 C C . SER A 1 100 ? -16.365 7.185 -13.095 1.00 89.75 100 SER A C 1
ATOM 779 O O . SER A 1 100 ? -17.597 7.187 -13.088 1.00 89.75 100 SER A O 1
ATOM 781 N N . PHE A 1 101 ? -15.668 7.864 -12.179 1.00 88.44 101 PHE A N 1
ATOM 782 C CA . PHE A 1 101 ? -16.290 8.652 -11.120 1.00 88.44 101 PHE A CA 1
ATOM 783 C C . PHE A 1 101 ? -16.617 10.077 -11.601 1.00 88.44 101 PHE A C 1
ATOM 785 O O . PHE A 1 101 ? -15.899 11.038 -11.316 1.00 88.44 101 PHE A O 1
ATOM 792 N N . ASN A 1 102 ? -17.729 10.201 -12.329 1.00 81.19 102 ASN A N 1
ATOM 793 C CA . ASN A 1 102 ? -18.141 11.435 -13.016 1.00 81.19 102 ASN A CA 1
ATOM 794 C C . ASN A 1 102 ? -18.647 12.554 -12.083 1.00 81.19 102 ASN A C 1
ATOM 796 O O . ASN A 1 102 ? -18.569 13.728 -12.430 1.00 81.19 102 ASN A O 1
ATOM 800 N N . ASN A 1 103 ? -19.132 12.221 -10.883 1.00 85.69 103 ASN A N 1
ATOM 801 C CA . ASN A 1 103 ? -19.747 13.184 -9.954 1.00 85.69 103 ASN A CA 1
ATOM 802 C C . ASN A 1 103 ? -18.736 13.825 -8.981 1.00 85.69 103 ASN A C 1
ATOM 804 O O . ASN A 1 103 ? -19.081 14.195 -7.855 1.00 85.69 103 ASN A O 1
ATOM 808 N N . ARG A 1 104 ? -17.463 13.931 -9.380 1.00 88.00 104 ARG A N 1
ATOM 809 C CA . ARG A 1 104 ? -16.402 14.499 -8.540 1.00 88.00 104 ARG A CA 1
ATOM 810 C C . ARG A 1 104 ? -16.585 16.008 -8.397 1.00 88.00 104 ARG A C 1
ATOM 812 O O . ARG A 1 104 ? -16.321 16.754 -9.330 1.00 88.00 104 ARG A O 1
ATOM 819 N N . GLN A 1 105 ? -16.972 16.456 -7.205 1.00 85.94 105 GLN A N 1
ATOM 820 C CA . GLN A 1 105 ? -17.078 17.889 -6.914 1.00 85.94 105 GLN A CA 1
ATOM 821 C C . GLN A 1 105 ? -15.706 18.558 -6.810 1.00 85.94 105 GLN A C 1
ATOM 823 O O . GLN A 1 105 ? -15.508 19.645 -7.337 1.00 85.94 105 GLN A O 1
ATOM 828 N N . ASN A 1 106 ? -14.760 17.903 -6.130 1.00 88.38 106 ASN A N 1
ATOM 829 C CA . ASN A 1 106 ? -13.420 18.427 -5.895 1.00 88.38 106 ASN A CA 1
ATOM 830 C C . ASN A 1 106 ? -12.369 17.313 -5.931 1.00 88.38 106 ASN A C 1
ATOM 832 O O . ASN A 1 106 ? -12.663 16.143 -5.675 1.00 88.38 106 ASN A O 1
ATOM 836 N N . GLN A 1 107 ? -11.122 17.690 -6.205 1.00 90.75 107 GLN A N 1
ATOM 837 C CA . GLN A 1 107 ? -9.968 16.811 -6.052 1.00 90.75 107 GLN A CA 1
ATOM 838 C C . GLN A 1 107 ? -9.620 16.629 -4.566 1.00 90.75 107 GLN A C 1
ATOM 840 O O . GLN A 1 107 ? -9.595 17.597 -3.806 1.00 90.75 107 GLN A O 1
ATOM 845 N N . LEU A 1 108 ? -9.308 15.395 -4.156 1.00 92.81 108 LEU A N 1
ATOM 846 C CA . LEU A 1 108 ? -8.829 15.090 -2.806 1.00 92.81 108 LEU A CA 1
ATOM 847 C C . LEU A 1 108 ? -7.345 15.480 -2.671 1.00 92.81 108 LEU A C 1
ATOM 849 O O . LEU A 1 108 ? -6.459 14.634 -2.741 1.00 92.81 108 LEU A O 1
ATOM 853 N N . SER A 1 109 ? -7.084 16.779 -2.541 1.00 92.44 109 SER A N 1
ATOM 854 C CA . SER A 1 109 ? -5.740 17.359 -2.401 1.00 92.44 109 SER A CA 1
ATOM 855 C C . SER A 1 109 ? -5.748 18.609 -1.520 1.00 92.44 109 SER A C 1
ATOM 857 O O . SER A 1 109 ? -6.797 19.238 -1.333 1.00 92.44 109 SER A O 1
ATOM 859 N N . GLY A 1 110 ? -4.584 18.997 -1.004 1.00 91.88 110 GLY A N 1
ATOM 860 C CA . GLY A 1 110 ? -4.385 20.203 -0.204 1.00 91.88 110 GLY A CA 1
ATOM 861 C C . GLY A 1 110 ? -5.316 20.261 1.008 1.00 91.88 110 GLY A C 1
ATOM 862 O O . GLY A 1 110 ? -5.442 19.300 1.763 1.00 91.88 110 GLY A O 1
ATOM 863 N N . ASN A 1 111 ? -6.015 21.386 1.184 1.00 93.94 111 ASN A N 1
ATOM 864 C CA . ASN A 1 111 ? -6.887 21.606 2.345 1.00 93.94 111 ASN A CA 1
ATOM 865 C C . ASN A 1 111 ? -8.047 20.602 2.440 1.00 93.94 111 ASN A C 1
ATOM 867 O O . ASN A 1 111 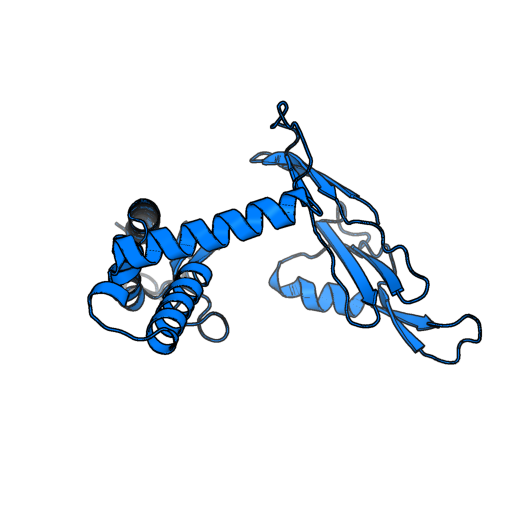? -8.453 20.249 3.544 1.00 93.94 111 ASN A O 1
ATOM 871 N N . ILE A 1 112 ? -8.567 20.126 1.302 1.00 94.94 112 ILE A N 1
ATOM 872 C CA . ILE A 1 112 ? -9.652 19.134 1.288 1.00 94.94 112 ILE A CA 1
ATOM 873 C C . ILE A 1 112 ? -9.127 17.804 1.821 1.00 94.94 112 ILE A C 1
ATOM 875 O O . ILE A 1 112 ? -9.730 17.223 2.720 1.00 94.94 112 ILE A O 1
ATOM 879 N N . PHE A 1 113 ? -7.970 17.357 1.323 1.00 94.50 113 PHE A N 1
ATOM 880 C CA . PHE A 1 113 ? -7.308 16.161 1.838 1.00 94.50 113 PHE A CA 1
ATOM 881 C C . PHE A 1 113 ? -6.977 16.297 3.328 1.00 94.50 113 PHE A C 1
ATOM 883 O O . PHE A 1 113 ? -7.306 15.401 4.099 1.00 94.50 113 PHE A O 1
ATOM 890 N N . ALA A 1 114 ? -6.404 17.427 3.753 1.00 95.56 114 ALA A N 1
ATOM 891 C CA . ALA A 1 114 ? -6.077 17.675 5.156 1.00 95.56 114 ALA A CA 1
ATOM 892 C C . ALA A 1 114 ? -7.315 17.604 6.068 1.00 95.56 114 ALA A C 1
ATOM 894 O O . ALA A 1 114 ? -7.271 16.957 7.112 1.00 95.56 114 ALA A O 1
ATOM 895 N N . SER A 1 115 ? -8.433 18.208 5.653 1.00 97.25 115 SER A N 1
ATOM 896 C CA . SER A 1 115 ? -9.693 18.155 6.401 1.00 97.25 115 SER A CA 1
ATOM 897 C C . SER A 1 115 ? -10.223 16.725 6.520 1.00 97.25 115 SER A C 1
ATOM 899 O O . SER A 1 115 ? -10.545 16.275 7.618 1.00 97.25 115 SER A O 1
ATOM 901 N N . VAL A 1 116 ? -10.275 15.994 5.402 1.00 97.06 116 VAL A N 1
ATOM 902 C CA . VAL A 1 116 ? -10.745 14.600 5.369 1.00 97.06 116 VAL A CA 1
ATOM 903 C C . VAL A 1 116 ? -9.820 13.687 6.182 1.00 97.06 116 VAL A C 1
ATOM 905 O O . VAL A 1 116 ? -10.282 12.748 6.829 1.00 97.06 116 VAL A O 1
ATOM 908 N N . LEU A 1 117 ? -8.513 13.949 6.191 1.00 97.38 117 LEU A N 1
ATOM 909 C CA . LEU A 1 117 ? -7.546 13.200 6.988 1.00 97.38 117 LEU A CA 1
ATOM 910 C C . LEU A 1 117 ? -7.785 13.389 8.492 1.00 97.38 117 LEU A C 1
ATOM 912 O O . LEU A 1 117 ? -7.802 12.402 9.227 1.00 97.38 117 LEU A O 1
ATOM 916 N N . GLU A 1 118 ? -7.977 14.624 8.959 1.00 98.38 118 GLU A N 1
ATOM 917 C CA . GLU A 1 118 ? -8.252 14.893 10.377 1.00 98.38 118 GLU A CA 1
ATOM 918 C C . GLU A 1 118 ? -9.596 14.308 10.827 1.00 98.38 118 GLU A C 1
ATOM 920 O O . GLU A 1 118 ? -9.684 13.716 11.908 1.00 98.38 118 GLU A O 1
ATOM 925 N N . GLU A 1 119 ? -10.616 14.375 9.969 1.00 98.44 119 GLU A N 1
ATOM 926 C CA . GLU A 1 119 ? -11.896 13.708 10.205 1.00 98.44 119 GLU A CA 1
ATOM 927 C C . GLU A 1 119 ? -11.715 12.188 10.346 1.00 98.44 119 GLU A C 1
ATOM 929 O O . GLU A 1 119 ? -12.151 11.600 11.336 1.00 98.44 119 GLU A O 1
ATOM 934 N N . ASN A 1 120 ? -10.990 11.545 9.425 1.00 98.31 120 ASN A N 1
ATOM 935 C CA . ASN A 1 120 ? -10.730 10.106 9.490 1.00 98.31 120 ASN A CA 1
ATOM 936 C C . ASN A 1 120 ? -9.895 9.702 10.713 1.00 98.31 120 ASN A C 1
ATOM 938 O O . ASN A 1 120 ? -10.174 8.671 11.323 1.00 98.31 120 ASN A O 1
ATOM 942 N N . LYS A 1 121 ? -8.914 10.512 11.132 1.00 98.38 121 LYS A N 1
ATOM 943 C CA . LYS A 1 121 ? -8.161 10.279 12.379 1.00 98.38 121 LYS A CA 1
ATOM 944 C C . LYS A 1 121 ? -9.058 10.340 13.612 1.00 98.38 121 LYS A C 1
ATOM 946 O O . LYS A 1 121 ? -8.848 9.586 14.563 1.00 98.38 121 LYS A O 1
ATOM 951 N N . LYS A 1 122 ? -10.032 11.253 13.642 1.00 98.44 122 LYS A N 1
ATOM 952 C CA . LYS A 1 122 ? -11.027 11.313 14.719 1.00 98.44 122 LYS A CA 1
ATOM 953 C C . LYS A 1 122 ? -11.943 10.090 14.673 1.00 98.44 122 LYS A C 1
ATOM 955 O O . LYS A 1 122 ? -12.049 9.395 15.675 1.00 98.44 122 LYS A O 1
ATOM 960 N N . ASN A 1 123 ? -12.503 9.769 13.508 1.00 98.56 123 ASN A N 1
ATOM 961 C CA . ASN A 1 123 ? -13.383 8.612 13.328 1.00 98.56 123 ASN A CA 1
ATOM 962 C C . ASN A 1 123 ? -12.691 7.291 13.701 1.00 98.56 123 ASN A C 1
ATOM 964 O O . ASN A 1 123 ? -13.311 6.426 14.317 1.00 98.56 123 ASN A O 1
ATOM 968 N N . PHE A 1 124 ? -11.401 7.145 13.383 1.00 98.50 124 PHE A N 1
ATOM 969 C CA . PHE A 1 124 ? -10.589 6.010 13.815 1.00 98.50 124 PHE A CA 1
ATOM 970 C C . PHE A 1 124 ? -10.520 5.909 15.342 1.00 98.50 124 PHE A C 1
ATOM 972 O O . PHE A 1 124 ? -10.815 4.845 15.880 1.00 98.50 124 PHE A O 1
ATOM 979 N N . ARG A 1 125 ? -10.173 7.000 16.040 1.00 98.19 125 ARG A N 1
ATOM 980 C CA . ARG A 1 125 ? -10.089 7.026 17.512 1.00 98.19 125 ARG A CA 1
ATOM 981 C C . ARG A 1 125 ? -11.438 6.713 18.159 1.00 98.19 125 ARG A C 1
ATOM 983 O O . ARG A 1 125 ? -11.501 5.849 19.030 1.00 98.19 125 ARG A O 1
ATOM 990 N N . ASP A 1 126 ? -12.509 7.329 17.662 1.00 98.50 126 ASP A N 1
ATOM 991 C CA . ASP A 1 126 ? -13.873 7.115 18.154 1.00 98.50 126 ASP A CA 1
ATOM 992 C C . ASP A 1 126 ? -14.310 5.644 17.956 1.00 98.50 126 ASP A C 1
ATOM 994 O O . ASP A 1 126 ? -14.843 5.011 18.873 1.00 98.50 126 ASP A O 1
ATOM 998 N N . ARG A 1 127 ? -14.039 5.048 16.781 1.00 98.50 127 ARG A N 1
ATOM 999 C CA . ARG A 1 127 ? -14.307 3.619 16.506 1.00 98.50 127 ARG A CA 1
ATOM 1000 C C . ARG A 1 127 ? -13.441 2.705 17.373 1.00 98.50 127 ARG A C 1
ATOM 1002 O O . ARG A 1 127 ? -13.945 1.688 17.851 1.00 98.50 127 ARG A O 1
ATOM 1009 N N . PHE A 1 128 ? -12.167 3.041 17.574 1.00 98.62 128 PHE A N 1
ATOM 1010 C CA . PHE A 1 128 ? -11.234 2.277 18.404 1.00 98.62 128 PHE A CA 1
ATOM 1011 C C . PHE A 1 128 ? -11.720 2.180 19.842 1.00 98.62 128 PHE A C 1
ATOM 1013 O O . PHE A 1 128 ? -11.869 1.067 20.350 1.00 98.62 128 PHE A O 1
ATOM 1020 N N . GLU A 1 129 ? -12.065 3.307 20.463 1.00 98.50 129 GLU A N 1
ATOM 1021 C CA . GLU A 1 129 ? -12.589 3.287 21.827 1.00 98.50 129 GLU A CA 1
ATOM 1022 C C . GLU A 1 129 ? -13.942 2.569 21.898 1.00 98.50 129 GLU A C 1
ATOM 1024 O O . GLU A 1 129 ? -14.144 1.722 22.764 1.00 98.50 129 GLU A O 1
ATOM 1029 N N . LYS A 1 130 ? -14.842 2.775 20.927 1.00 98.44 130 LYS A N 1
ATOM 1030 C CA . LYS A 1 130 ? -16.115 2.035 20.868 1.00 98.44 130 LYS A CA 1
ATOM 1031 C C . LYS A 1 130 ? -15.923 0.511 20.820 1.00 98.44 130 LYS A C 1
ATOM 1033 O O . LYS A 1 130 ? -16.733 -0.222 21.393 1.00 98.44 130 LYS A O 1
ATOM 1038 N N . THR A 1 131 ? -14.882 0.047 20.130 1.00 98.31 131 THR A N 1
ATOM 1039 C CA . THR A 1 131 ? -14.602 -1.379 19.900 1.00 98.31 131 THR A CA 1
ATOM 1040 C C . THR A 1 131 ? -13.898 -2.015 21.097 1.00 98.31 131 THR A C 1
ATOM 1042 O O . THR A 1 131 ? -14.353 -3.033 21.616 1.00 98.31 131 THR A O 1
ATOM 1045 N N . PHE A 1 132 ? -12.801 -1.413 21.564 1.00 98.19 132 PHE A N 1
ATOM 1046 C CA . PHE A 1 132 ? -11.924 -2.021 22.571 1.00 98.19 132 PHE A CA 1
ATOM 1047 C C . PHE A 1 132 ? -12.159 -1.501 23.991 1.00 98.19 132 PHE A C 1
ATOM 1049 O O . PHE A 1 132 ? -11.839 -2.219 24.947 1.00 98.19 132 PHE A O 1
ATOM 1056 N N . LYS A 1 133 ? -12.771 -0.319 24.131 1.00 98.44 133 LYS A N 1
ATOM 1057 C CA . LYS A 1 133 ? -13.174 0.307 25.398 1.00 98.44 133 LYS A CA 1
ATOM 1058 C C . LYS A 1 133 ? -12.018 0.445 26.386 1.00 98.44 133 LYS A C 1
ATOM 1060 O O . LYS A 1 133 ? -12.133 0.013 27.533 1.00 98.44 133 LYS A O 1
ATOM 1065 N N . LEU A 1 134 ? -10.857 0.889 25.909 1.00 98.38 134 LEU A N 1
ATOM 1066 C CA . LEU A 1 134 ? -9.641 0.904 26.721 1.00 98.38 134 LEU A CA 1
ATOM 1067 C C . LEU A 1 134 ? -9.642 2.088 27.692 1.00 98.38 134 LEU A C 1
ATOM 1069 O O . LEU A 1 134 ? -9.283 1.897 28.853 1.00 98.38 134 LEU A O 1
ATOM 1073 N N . GLU A 1 135 ? -10.129 3.259 27.278 1.00 97.75 135 GLU A N 1
ATOM 1074 C CA . GLU A 1 135 ? -10.320 4.395 28.192 1.00 97.75 135 GLU A CA 1
ATOM 1075 C C . GLU A 1 135 ? -11.295 4.007 29.307 1.00 97.75 135 GLU A C 1
ATOM 1077 O O . GLU A 1 135 ? -10.995 4.165 30.491 1.00 97.75 135 GLU A O 1
ATOM 1082 N N . GLN A 1 136 ? -12.426 3.385 28.949 1.00 97.69 136 GLN A N 1
ATOM 1083 C CA . GLN A 1 136 ? -13.410 2.916 29.930 1.00 97.69 136 GLN A CA 1
ATOM 1084 C C . GLN A 1 136 ? -12.836 1.878 30.912 1.00 97.69 136 GLN A C 1
ATOM 1086 O O . GLN A 1 136 ? -13.252 1.822 32.070 1.00 97.69 136 GLN A O 1
ATOM 1091 N N . LYS A 1 137 ? -11.892 1.044 30.463 1.00 98.38 137 LYS A N 1
ATOM 1092 C CA . LYS A 1 137 ? -11.207 0.045 31.302 1.00 98.38 137 LYS A CA 1
ATOM 1093 C C . LYS A 1 137 ? -10.111 0.646 32.191 1.00 98.38 137 LYS A C 1
ATOM 1095 O O . LYS A 1 137 ? -9.536 -0.089 32.989 1.00 98.38 137 LYS A O 1
ATOM 1100 N N . GLY A 1 138 ? -9.837 1.947 32.083 1.00 98.38 138 GLY A N 1
ATOM 1101 C CA . GLY A 1 138 ? -8.858 2.653 32.909 1.00 98.38 138 GLY A CA 1
ATOM 1102 C C . GLY A 1 138 ? -7.420 2.602 32.388 1.00 98.38 138 GLY A C 1
ATOM 1103 O O . GLY A 1 138 ? -6.504 2.896 33.154 1.00 98.38 138 GLY A O 1
ATOM 1104 N N . TYR A 1 139 ? -7.207 2.236 31.119 1.00 98.56 139 TYR A N 1
ATOM 1105 C CA . TYR A 1 139 ? -5.890 2.352 30.485 1.00 98.56 139 TYR A CA 1
ATOM 1106 C C . TYR A 1 139 ? -5.550 3.820 30.216 1.00 98.56 139 TYR A C 1
ATOM 1108 O O . TYR A 1 139 ? -6.431 4.636 29.945 1.00 98.56 139 TYR A O 1
ATOM 1116 N N . ASN A 1 140 ? -4.265 4.161 30.275 1.00 98.31 140 ASN A N 1
ATOM 1117 C CA . ASN A 1 140 ? -3.800 5.527 30.032 1.00 98.31 140 ASN A CA 1
ATOM 1118 C C . ASN A 1 140 ? -3.511 5.804 28.545 1.00 98.31 140 ASN A C 1
ATOM 1120 O O . ASN A 1 140 ? -3.348 4.887 27.738 1.00 98.31 140 ASN A O 1
ATOM 1124 N N . ASP A 1 141 ? -3.352 7.082 28.192 1.00 98.06 141 ASP A N 1
ATOM 1125 C CA . ASP A 1 141 ? -3.133 7.534 26.810 1.00 98.06 141 ASP A CA 1
ATOM 1126 C C . ASP A 1 141 ? -1.947 6.858 26.103 1.00 98.06 141 ASP A C 1
ATOM 1128 O O . ASP A 1 141 ? -1.995 6.622 24.894 1.00 98.06 141 ASP A O 1
ATOM 1132 N N . LYS A 1 142 ? -0.868 6.525 26.828 1.00 98.44 142 LYS A N 1
ATOM 1133 C CA . LYS A 1 142 ? 0.300 5.853 26.232 1.00 98.44 142 LYS A CA 1
ATOM 1134 C C . LYS A 1 142 ? -0.014 4.402 25.886 1.00 98.44 142 LYS A C 1
ATOM 1136 O O . LYS A 1 142 ? 0.396 3.934 24.827 1.00 98.44 142 LYS A O 1
ATOM 1141 N N . GLU A 1 143 ? -0.741 3.705 26.755 1.00 98.56 143 GLU A N 1
ATOM 1142 C CA . GLU A 1 143 ? -1.185 2.324 26.530 1.00 98.56 143 GLU A CA 1
ATOM 1143 C C . GLU A 1 143 ? -2.194 2.252 25.381 1.00 98.56 143 GLU A C 1
ATOM 1145 O O . GLU A 1 143 ? -2.085 1.388 24.511 1.00 98.56 143 GLU A O 1
ATOM 1150 N N . ILE A 1 144 ? -3.124 3.207 25.322 1.00 98.62 144 ILE A N 1
ATOM 1151 C CA . ILE A 1 144 ? -4.108 3.315 24.240 1.00 98.62 144 ILE A CA 1
ATOM 1152 C C . ILE A 1 144 ? -3.416 3.624 22.911 1.00 98.62 144 ILE A C 1
ATOM 1154 O O . ILE A 1 144 ? -3.691 2.966 21.910 1.00 98.62 144 ILE A O 1
ATOM 1158 N N . SER A 1 145 ? -2.478 4.573 22.896 1.00 98.50 145 SER A N 1
ATOM 1159 C CA . SER A 1 145 ? -1.689 4.907 21.704 1.00 98.50 145 SER A CA 1
ATOM 1160 C C . SER A 1 145 ? -0.867 3.712 21.208 1.00 98.50 145 SER A C 1
ATOM 1162 O O . SER A 1 145 ? -0.854 3.414 20.012 1.00 98.50 145 SER A O 1
ATOM 1164 N N . PHE A 1 146 ? -0.254 2.955 22.125 1.00 98.56 146 PHE A N 1
ATOM 1165 C CA . PHE A 1 146 ? 0.419 1.698 21.799 1.00 98.56 146 PHE A CA 1
ATOM 1166 C C . PHE A 1 146 ? -0.544 0.682 21.168 1.00 98.56 146 PHE A C 1
ATOM 1168 O O . PHE A 1 146 ? -0.231 0.114 20.121 1.00 98.56 146 PHE A O 1
ATOM 1175 N N . ALA A 1 147 ? -1.729 0.486 21.749 1.00 98.50 147 ALA A N 1
ATOM 1176 C CA . ALA A 1 147 ? -2.723 -0.450 21.229 1.00 98.50 147 ALA A CA 1
ATOM 1177 C C . ALA A 1 147 ? -3.254 -0.031 19.843 1.00 98.50 147 ALA A C 1
ATOM 1179 O O . ALA A 1 147 ? -3.383 -0.871 18.949 1.00 98.50 147 ALA A O 1
ATOM 1180 N N . GLN A 1 148 ? -3.489 1.267 19.625 1.00 98.62 148 GLN A N 1
ATOM 1181 C CA . GLN A 1 148 ? -3.850 1.823 18.318 1.00 98.62 148 GLN A CA 1
ATOM 1182 C C . GLN A 1 148 ? -2.755 1.566 17.281 1.00 98.62 148 GLN A C 1
ATOM 1184 O O . GLN A 1 148 ? -3.056 1.132 16.167 1.00 98.62 148 GLN A O 1
ATOM 1189 N N . ALA A 1 149 ? -1.488 1.785 17.639 1.00 98.50 149 ALA A N 1
ATOM 1190 C CA . ALA A 1 149 ? -0.355 1.513 16.762 1.00 98.50 149 ALA A CA 1
ATOM 1191 C C . ALA A 1 149 ? -0.202 0.014 16.459 1.00 98.50 149 ALA A C 1
ATOM 1193 O O . ALA A 1 149 ? 0.080 -0.343 15.315 1.00 98.50 149 ALA A O 1
ATOM 1194 N N . ALA A 1 150 ? -0.410 -0.867 17.442 1.00 98.00 150 ALA A N 1
ATOM 1195 C CA . ALA A 1 150 ? -0.344 -2.316 17.258 1.00 98.00 150 ALA A CA 1
ATOM 1196 C C . ALA A 1 150 ? -1.416 -2.809 16.272 1.00 98.00 150 ALA A C 1
ATOM 1198 O O . ALA A 1 150 ? -1.084 -3.470 15.287 1.00 98.00 150 ALA A O 1
ATOM 1199 N N . LEU A 1 151 ? -2.678 -2.408 16.471 1.00 98.25 151 LEU A N 1
ATOM 1200 C CA . LEU A 1 151 ? -3.774 -2.729 15.551 1.00 98.25 151 LEU A CA 1
ATOM 1201 C C . LEU A 1 151 ? -3.516 -2.161 14.149 1.00 98.25 151 LEU A C 1
ATOM 1203 O O . LEU A 1 151 ? -3.660 -2.872 13.156 1.00 98.25 151 LEU A O 1
ATOM 1207 N N . SER A 1 152 ? -3.099 -0.893 14.065 1.00 98.19 152 SER A N 1
ATOM 1208 C CA . SER A 1 152 ? -2.838 -0.220 12.786 1.00 98.19 152 SER A CA 1
ATOM 1209 C C . SER A 1 152 ? -1.717 -0.897 12.001 1.00 98.19 152 SER A C 1
ATOM 1211 O O . SER A 1 152 ? -1.825 -1.040 10.786 1.00 98.19 152 SER A O 1
ATOM 1213 N N . ASN A 1 153 ? -0.652 -1.346 12.675 1.00 97.44 153 ASN A N 1
ATOM 1214 C CA . ASN A 1 153 ? 0.432 -2.085 12.029 1.00 97.44 153 ASN A CA 1
ATOM 1215 C C . ASN A 1 153 ? -0.013 -3.469 11.548 1.00 97.44 153 ASN A C 1
ATOM 1217 O O . ASN A 1 153 ? 0.407 -3.874 10.468 1.00 97.44 153 ASN A O 1
ATOM 1221 N N . MET A 1 154 ? -0.860 -4.171 12.308 1.00 96.94 154 MET A N 1
ATOM 1222 C CA . MET A 1 154 ? -1.405 -5.468 11.895 1.00 96.94 154 MET A CA 1
ATOM 1223 C C . MET A 1 154 ? -2.294 -5.324 10.653 1.00 96.94 154 MET A C 1
ATOM 1225 O O . MET A 1 154 ? -2.064 -6.007 9.660 1.00 96.94 154 MET A O 1
ATOM 1229 N N . ILE A 1 155 ? -3.247 -4.383 10.660 1.00 97.88 155 ILE A N 1
ATOM 1230 C CA . ILE A 1 155 ? -4.109 -4.109 9.495 1.00 97.88 155 ILE A CA 1
ATOM 1231 C C . ILE A 1 155 ? -3.271 -3.618 8.308 1.00 97.88 155 ILE A C 1
ATOM 1233 O O . ILE A 1 155 ? -3.465 -4.064 7.182 1.00 97.88 155 ILE A O 1
ATOM 1237 N N . GLY A 1 156 ? -2.285 -2.751 8.550 1.00 97.44 156 GLY A N 1
ATOM 1238 C CA . GLY A 1 156 ? -1.338 -2.291 7.530 1.00 97.44 156 GLY A CA 1
ATOM 1239 C C . GLY A 1 156 ? -0.355 -3.365 7.042 1.00 97.44 156 GLY A C 1
ATOM 1240 O O . GLY A 1 156 ? 0.433 -3.098 6.135 1.00 97.44 156 GLY A O 1
ATOM 1241 N N . GLY A 1 157 ? -0.363 -4.551 7.653 1.00 97.56 157 GLY A N 1
ATOM 1242 C CA . GLY A 1 157 ? 0.350 -5.741 7.200 1.00 97.56 157 GLY A CA 1
ATOM 1243 C C . GLY A 1 157 ? -0.479 -6.635 6.278 1.00 97.56 157 GLY A C 1
ATOM 1244 O O . GLY A 1 157 ? 0.082 -7.563 5.705 1.00 97.56 157 GLY A O 1
ATOM 1245 N N . ILE A 1 158 ? -1.779 -6.374 6.112 1.00 98.56 158 ILE A N 1
ATOM 1246 C CA . ILE A 1 158 ? -2.622 -7.133 5.186 1.00 98.56 158 ILE A CA 1
ATOM 1247 C C . ILE A 1 158 ? -2.168 -6.867 3.750 1.00 98.56 158 ILE A C 1
ATOM 1249 O O . ILE A 1 158 ? -2.018 -5.719 3.326 1.00 98.56 158 ILE A O 1
ATOM 1253 N N . GLY A 1 159 ? -1.933 -7.946 3.009 1.00 98.06 159 GLY A N 1
ATOM 1254 C CA . GLY A 1 159 ? -1.495 -7.924 1.620 1.00 98.06 159 GLY A CA 1
ATOM 1255 C C . GLY A 1 159 ? -2.390 -8.770 0.724 1.00 98.06 159 GLY A C 1
ATOM 1256 O O . GLY A 1 159 ? -3.113 -9.649 1.191 1.00 98.06 159 GLY A O 1
ATOM 1257 N N . TYR A 1 160 ? -2.308 -8.498 -0.577 1.00 98.00 160 TYR A N 1
ATOM 1258 C CA . TYR A 1 160 ? -2.883 -9.328 -1.629 1.00 98.00 160 TYR A CA 1
ATOM 1259 C C . TYR A 1 160 ? -1.744 -9.945 -2.442 1.00 98.00 160 TYR A C 1
ATOM 1261 O O . TYR A 1 160 ? -0.896 -9.227 -2.979 1.00 98.00 160 TYR A O 1
ATOM 1269 N N . PHE A 1 161 ? -1.720 -11.270 -2.511 1.00 97.69 161 PHE A N 1
ATOM 1270 C CA . PHE A 1 161 ? -0.715 -12.067 -3.205 1.00 97.69 161 PHE A CA 1
ATOM 1271 C C . PHE A 1 161 ? -1.382 -12.852 -4.330 1.00 97.69 161 PHE A C 1
ATOM 1273 O O . PHE A 1 161 ? -2.549 -13.210 -4.221 1.00 97.69 161 PHE A O 1
ATOM 1280 N N . TYR A 1 162 ? -0.646 -13.133 -5.400 1.00 96.88 162 TYR A N 1
ATOM 1281 C CA . TYR A 1 162 ? -1.122 -13.968 -6.498 1.00 96.88 162 TYR A CA 1
ATOM 1282 C C . TYR A 1 162 ? 0.047 -14.746 -7.099 1.00 96.88 162 TYR A C 1
ATOM 1284 O O . TYR A 1 162 ? 1.122 -14.178 -7.309 1.00 96.88 162 TYR A O 1
ATOM 1292 N N . GLY A 1 163 ? -0.160 -16.030 -7.377 1.00 95.81 163 GLY A N 1
ATOM 1293 C CA . GLY A 1 163 ? 0.811 -16.882 -8.059 1.00 95.81 163 GLY A CA 1
ATOM 1294 C C . GLY A 1 163 ? 0.665 -18.352 -7.679 1.00 95.81 163 GLY A C 1
ATOM 1295 O O . GLY A 1 163 ? -0.297 -18.743 -7.020 1.00 95.81 163 GLY A O 1
ATOM 1296 N N . SER A 1 164 ? 1.630 -19.171 -8.095 1.00 95.69 164 SER A N 1
ATOM 1297 C CA . SER A 1 164 ? 1.661 -20.605 -7.793 1.00 95.69 164 SER A CA 1
ATOM 1298 C C . SER A 1 164 ? 2.509 -20.907 -6.560 1.00 95.69 164 SER A C 1
ATOM 1300 O O . SER A 1 164 ? 3.631 -20.415 -6.425 1.00 95.69 164 SER A O 1
ATOM 1302 N N . SER A 1 165 ? 2.010 -21.792 -5.698 1.00 93.88 165 SER A N 1
ATOM 1303 C CA . SER A 1 165 ? 2.816 -22.397 -4.631 1.00 93.88 165 SER A CA 1
ATOM 1304 C C . SER A 1 165 ? 3.607 -23.594 -5.153 1.00 93.88 165 SER A C 1
ATOM 1306 O O . SER A 1 165 ? 3.128 -24.331 -6.013 1.00 93.88 165 SER A O 1
ATOM 1308 N N . LEU A 1 166 ? 4.797 -23.827 -4.598 1.00 94.94 166 LEU A N 1
ATOM 1309 C CA . LEU A 1 166 ? 5.584 -25.028 -4.873 1.00 94.94 166 LEU A CA 1
ATOM 1310 C C . LEU A 1 166 ? 5.246 -26.107 -3.832 1.00 94.94 166 LEU A C 1
ATOM 1312 O O . LEU A 1 166 ? 5.479 -25.901 -2.641 1.00 94.94 166 LEU A O 1
ATOM 1316 N N . VAL A 1 167 ? 4.696 -27.246 -4.263 1.00 93.50 167 VAL A N 1
ATOM 1317 C CA . VAL A 1 167 ? 4.164 -28.290 -3.370 1.00 93.50 167 VAL A CA 1
ATOM 1318 C C . VAL A 1 167 ? 4.797 -29.650 -3.6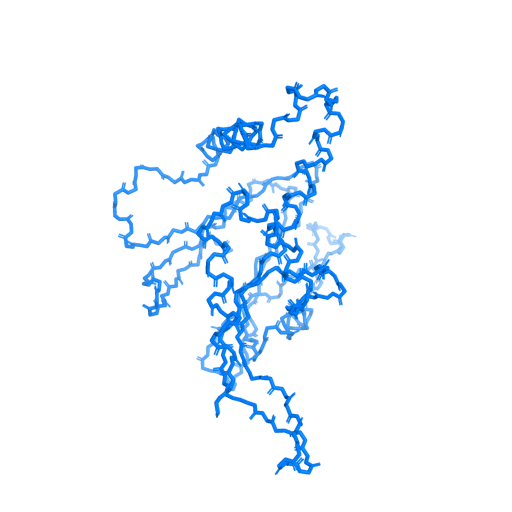53 1.00 93.50 167 VAL A C 1
ATOM 1320 O O . VAL A 1 167 ? 4.917 -30.094 -4.797 1.00 93.50 167 VAL A O 1
ATOM 1323 N N . MET A 1 168 ? 5.163 -30.351 -2.583 1.00 93.62 168 MET A N 1
ATOM 1324 C CA . MET A 1 168 ? 5.621 -31.736 -2.622 1.00 93.62 168 MET A CA 1
ATOM 1325 C C . MET A 1 168 ? 4.656 -32.620 -1.829 1.00 93.62 168 MET A C 1
ATOM 1327 O O . MET A 1 168 ? 4.343 -32.318 -0.680 1.00 93.62 168 MET A O 1
ATOM 1331 N N . SER A 1 169 ? 4.181 -33.702 -2.443 1.00 90.38 169 SER A N 1
ATOM 1332 C CA . SER A 1 169 ? 3.288 -34.683 -1.821 1.00 90.38 169 SER A CA 1
ATOM 1333 C C . SER A 1 169 ? 3.825 -36.102 -2.005 1.00 90.38 169 SER A C 1
ATOM 1335 O O . SER A 1 169 ? 4.794 -36.325 -2.728 1.00 90.38 169 SER A O 1
ATOM 1337 N N . ALA A 1 170 ? 3.154 -37.090 -1.410 1.00 92.44 170 ALA A N 1
ATOM 1338 C CA . ALA A 1 170 ? 3.475 -38.502 -1.625 1.00 92.44 170 ALA A CA 1
ATOM 1339 C C . ALA A 1 170 ? 3.310 -38.959 -3.093 1.00 92.44 170 ALA A C 1
ATOM 1341 O O . ALA A 1 170 ? 3.817 -40.016 -3.465 1.00 92.44 170 ALA A O 1
ATOM 1342 N N . HIS A 1 171 ? 2.612 -38.179 -3.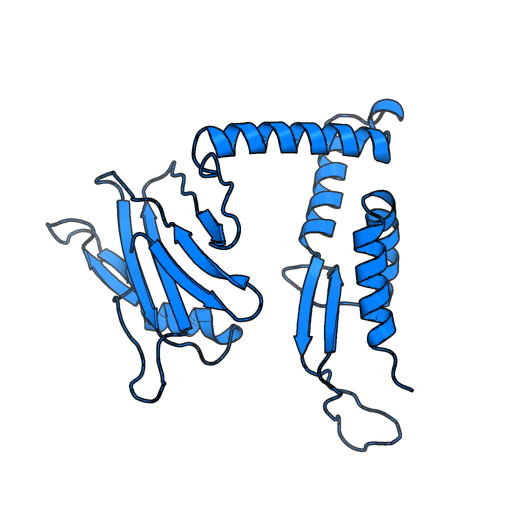928 1.00 89.81 171 HIS A N 1
ATOM 1343 C CA . HIS A 1 171 ? 2.302 -38.521 -5.319 1.00 89.81 171 HIS A CA 1
ATOM 1344 C C . HIS A 1 171 ? 3.299 -37.955 -6.339 1.00 89.81 171 HIS A C 1
ATOM 1346 O O . HIS A 1 171 ? 3.264 -38.349 -7.504 1.00 89.81 171 HIS A O 1
ATOM 1352 N N . ASN A 1 172 ? 4.202 -37.060 -5.931 1.00 91.69 172 ASN A N 1
ATOM 1353 C CA . ASN A 1 172 ? 5.188 -36.446 -6.815 1.00 91.69 172 ASN A CA 1
ATOM 1354 C C . ASN A 1 172 ? 6.595 -36.539 -6.223 1.00 91.69 172 ASN A C 1
ATOM 1356 O O . ASN A 1 172 ? 6.829 -36.183 -5.074 1.00 91.69 172 ASN A O 1
ATOM 1360 N N . LYS A 1 173 ? 7.546 -37.019 -7.034 1.00 92.44 173 LYS A N 1
ATOM 1361 C CA . LYS A 1 173 ? 8.949 -37.178 -6.617 1.00 92.44 173 LYS A CA 1
ATOM 1362 C C . LYS A 1 173 ? 9.687 -35.849 -6.471 1.00 92.44 173 LYS A C 1
ATOM 1364 O O . LYS A 1 173 ? 10.601 -35.767 -5.667 1.00 92.44 173 LYS A O 1
ATOM 1369 N N . GLU A 1 174 ? 9.277 -34.842 -7.234 1.00 95.56 174 GLU A N 1
ATOM 1370 C CA . GLU A 1 174 ? 9.861 -33.502 -7.233 1.00 95.56 174 GLU A CA 1
ATOM 1371 C C . GLU A 1 174 ? 8.775 -32.472 -6.916 1.00 95.56 174 GLU A C 1
ATOM 1373 O O . GLU A 1 174 ? 7.620 -32.708 -7.289 1.00 95.56 174 GLU A O 1
ATOM 1378 N N . PRO A 1 175 ? 9.098 -31.341 -6.264 1.00 95.69 175 PRO A N 1
ATOM 1379 C CA . PRO A 1 175 ? 8.134 -30.277 -6.024 1.00 95.69 175 PRO A CA 1
ATOM 1380 C C . PRO A 1 175 ? 7.520 -29.770 -7.336 1.00 95.69 175 PRO A C 1
ATOM 1382 O O . PRO A 1 175 ? 8.229 -29.524 -8.312 1.00 95.69 175 PRO A O 1
ATOM 1385 N N . VAL A 1 176 ? 6.199 -29.611 -7.358 1.00 95.19 176 VAL A N 1
ATOM 1386 C CA . VAL A 1 176 ? 5.448 -29.142 -8.529 1.00 95.19 176 VAL A CA 1
ATOM 1387 C C . VAL A 1 176 ? 4.746 -27.830 -8.218 1.00 95.19 176 VAL A C 1
ATOM 1389 O O . VAL A 1 176 ? 4.345 -27.586 -7.080 1.00 95.19 176 VAL A O 1
ATOM 1392 N N . ASN A 1 177 ? 4.584 -26.988 -9.235 1.00 95.00 177 ASN A N 1
ATOM 1393 C CA . ASN A 1 177 ? 3.756 -25.796 -9.105 1.00 95.00 177 ASN A CA 1
ATOM 1394 C C . ASN A 1 177 ? 2.287 -26.207 -8.999 1.00 95.00 177 ASN A C 1
ATOM 1396 O O . ASN A 1 177 ? 1.787 -26.974 -9.823 1.00 95.00 177 ASN A O 1
ATOM 1400 N N . TYR A 1 178 ? 1.610 -25.680 -7.988 1.00 92.25 178 TYR A N 1
ATOM 1401 C CA . TYR A 1 178 ? 0.159 -25.726 -7.880 1.00 92.25 178 TYR A CA 1
ATOM 1402 C C . TYR A 1 178 ? -0.496 -24.701 -8.808 1.00 92.25 178 TYR A C 1
ATOM 1404 O O . TYR A 1 178 ? 0.186 -23.910 -9.470 1.00 92.25 178 TYR A O 1
ATOM 1412 N N . TRP A 1 179 ? -1.829 -24.734 -8.872 1.00 94.50 179 TRP A N 1
ATOM 1413 C CA . TRP A 1 179 ? -2.582 -23.729 -9.614 1.00 94.50 179 TRP A CA 1
ATOM 1414 C C . TRP A 1 179 ? -2.257 -22.326 -9.088 1.00 94.50 179 TRP A C 1
ATOM 1416 O O . TRP A 1 179 ? -1.886 -22.145 -7.925 1.00 94.50 179 TRP A O 1
ATOM 1426 N N . GLU A 1 180 ? -2.342 -21.336 -9.969 1.00 96.69 180 GLU A N 1
ATOM 1427 C CA . GLU A 1 180 ? -2.228 -19.945 -9.550 1.00 96.69 180 GLU A CA 1
ATOM 1428 C C . GLU A 1 180 ? -3.463 -19.560 -8.738 1.00 96.69 180 GLU A C 1
ATOM 1430 O O . GLU A 1 180 ? -4.591 -19.763 -9.189 1.00 96.69 180 GLU A O 1
ATOM 1435 N N . ALA A 1 181 ? -3.251 -19.004 -7.550 1.00 96.94 181 ALA A N 1
ATOM 1436 C CA . ALA A 1 181 ? -4.329 -18.600 -6.662 1.00 96.94 181 ALA A CA 1
ATOM 1437 C C . ALA A 1 181 ? -4.044 -17.229 -6.037 1.00 96.94 181 ALA A C 1
ATOM 1439 O O . ALA A 1 181 ? -2.879 -16.902 -5.770 1.00 96.94 181 ALA A O 1
ATOM 1440 N N . PRO A 1 182 ? -5.086 -16.418 -5.789 1.00 97.75 182 PRO A N 1
ATOM 1441 C CA . PRO A 1 182 ? -4.964 -15.237 -4.959 1.00 97.75 182 PRO A CA 1
ATOM 1442 C C . PRO A 1 182 ? -4.918 -15.611 -3.472 1.00 97.75 182 PRO A C 1
ATOM 1444 O O . PRO A 1 182 ? -5.500 -16.603 -3.043 1.00 97.75 182 PRO A O 1
ATOM 1447 N N . LEU A 1 183 ? -4.280 -14.770 -2.664 1.00 98.31 183 LEU A N 1
ATOM 1448 C CA . LEU A 1 183 ? -4.344 -14.838 -1.209 1.00 98.31 183 LEU A CA 1
ATOM 1449 C C . LEU A 1 183 ? -4.412 -13.425 -0.630 1.00 98.31 183 LEU A C 1
ATOM 1451 O O . LEU A 1 183 ? -3.469 -12.646 -0.767 1.00 98.31 183 LEU A O 1
ATOM 1455 N N . TYR A 1 184 ? -5.516 -13.110 0.040 1.00 98.62 184 TYR A N 1
ATOM 1456 C CA . TYR A 1 184 ? -5.684 -11.905 0.846 1.00 98.62 184 TYR A CA 1
ATOM 1457 C C . TYR A 1 184 ? -5.493 -12.276 2.320 1.00 98.62 184 TYR A C 1
ATOM 1459 O O . TYR A 1 184 ? -6.248 -13.084 2.851 1.00 98.62 184 TYR A O 1
ATOM 1467 N N . THR A 1 185 ? -4.443 -11.769 2.971 1.00 98.69 185 THR A N 1
ATOM 1468 C CA . THR A 1 185 ? -4.048 -12.227 4.320 1.00 98.69 185 THR A CA 1
ATOM 1469 C C . THR A 1 185 ? -3.194 -11.196 5.047 1.00 98.69 185 THR A C 1
ATOM 1471 O O . THR A 1 185 ? -2.456 -10.437 4.410 1.00 98.69 185 THR A O 1
ATOM 1474 N N . ALA A 1 186 ? -3.238 -11.187 6.382 1.00 98.31 186 ALA A N 1
ATOM 1475 C CA . ALA A 1 186 ? -2.220 -10.514 7.181 1.00 98.31 186 ALA A CA 1
ATOM 1476 C C . ALA A 1 186 ? -0.869 -11.246 7.095 1.00 98.31 186 ALA A C 1
ATOM 1478 O O . ALA A 1 186 ? -0.778 -12.414 6.708 1.00 98.31 186 ALA A O 1
ATOM 1479 N N . VAL A 1 187 ? 0.208 -10.533 7.434 1.00 98.25 187 VAL A N 1
ATOM 1480 C CA . VAL A 1 187 ? 1.563 -11.091 7.471 1.00 98.25 187 VAL A CA 1
ATOM 1481 C C . VAL A 1 187 ? 2.181 -10.907 8.859 1.00 98.25 187 VA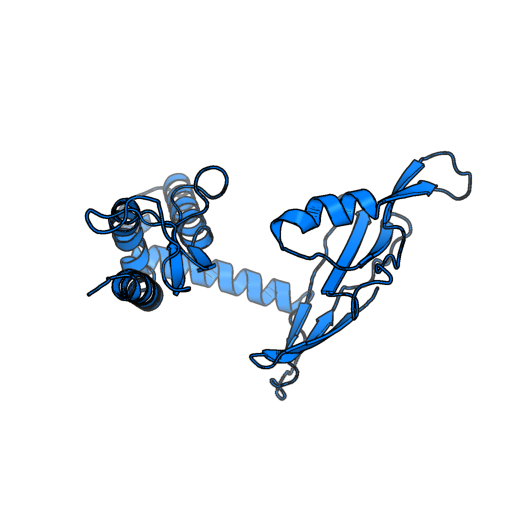L A C 1
ATOM 1483 O O . VAL A 1 187 ? 2.038 -9.823 9.431 1.00 98.25 187 VAL A O 1
ATOM 1486 N N . PRO A 1 188 ? 2.934 -11.890 9.391 1.00 97.19 188 PRO A N 1
ATOM 1487 C CA . PRO A 1 188 ? 3.532 -11.769 10.725 1.00 97.19 188 PRO A CA 1
ATOM 1488 C C . PRO A 1 188 ? 4.548 -10.624 10.827 1.00 97.19 188 PRO A C 1
ATOM 1490 O O . PRO A 1 188 ? 4.740 -10.018 11.880 1.00 97.19 188 PRO A O 1
ATOM 1493 N N . SER A 1 189 ? 5.250 -10.328 9.726 1.00 96.25 189 SER A N 1
ATOM 1494 C CA . SER A 1 189 ? 6.256 -9.270 9.683 1.00 96.25 189 SER A CA 1
ATOM 1495 C C . SER A 1 189 ? 6.494 -8.777 8.261 1.00 96.25 189 SER A C 1
ATOM 1497 O O . SER A 1 189 ? 7.012 -9.510 7.425 1.00 96.25 189 SER A O 1
ATOM 1499 N N . ARG A 1 190 ? 6.211 -7.500 7.989 1.00 95.38 190 ARG A N 1
ATOM 1500 C CA . ARG A 1 190 ? 6.485 -6.870 6.683 1.00 95.38 190 ARG A CA 1
ATOM 1501 C C . ARG A 1 190 ? 7.946 -7.019 6.201 1.00 95.38 190 ARG A C 1
ATOM 1503 O O . ARG A 1 190 ? 8.127 -7.321 5.027 1.00 95.38 190 ARG A O 1
ATOM 1510 N N . PRO A 1 191 ? 8.988 -6.813 7.034 1.00 92.94 191 PRO A N 1
ATOM 1511 C CA . PRO A 1 191 ? 10.374 -6.943 6.570 1.00 92.94 191 PRO A CA 1
ATOM 1512 C C . PRO A 1 191 ? 10.885 -8.388 6.466 1.00 92.94 191 PRO A C 1
ATOM 1514 O O . PRO A 1 191 ? 11.711 -8.662 5.601 1.00 92.94 191 PRO A O 1
ATOM 1517 N N . PHE A 1 192 ? 10.442 -9.301 7.338 1.00 92.94 192 PHE A N 1
ATOM 1518 C CA . PHE A 1 192 ? 11.032 -10.648 7.440 1.00 92.94 192 PHE A CA 1
ATOM 1519 C C . PHE A 1 192 ? 10.144 -11.755 6.861 1.00 92.94 192 PHE A C 1
ATOM 1521 O O . PHE A 1 192 ? 10.645 -12.741 6.321 1.00 92.94 192 PHE A O 1
ATOM 1528 N N . PHE A 1 193 ? 8.827 -11.584 6.944 1.00 93.50 193 PHE A N 1
ATOM 1529 C CA . PHE A 1 193 ? 7.827 -12.578 6.571 1.00 93.50 193 PHE A CA 1
ATOM 1530 C C . PHE A 1 193 ? 6.668 -11.940 5.791 1.00 93.50 193 PHE A C 1
ATOM 1532 O O . PHE A 1 193 ? 5.538 -12.000 6.262 1.00 93.50 193 PHE A O 1
ATOM 1539 N N . PRO A 1 194 ? 6.900 -11.326 4.613 1.00 94.19 194 PRO A N 1
ATOM 1540 C CA . PRO A 1 194 ? 5.847 -10.686 3.819 1.00 94.19 194 PRO A CA 1
ATOM 1541 C C . PRO A 1 194 ? 5.002 -11.723 3.052 1.00 94.19 194 PRO A C 1
ATOM 1543 O O . PRO A 1 194 ? 4.924 -11.683 1.828 1.00 94.19 194 PRO A O 1
ATOM 1546 N N . ARG A 1 195 ? 4.443 -12.709 3.760 1.00 96.56 195 ARG A N 1
ATOM 1547 C CA . ARG A 1 195 ? 3.635 -13.810 3.215 1.00 96.56 195 ARG A CA 1
ATOM 1548 C C . ARG A 1 195 ? 2.706 -14.380 4.286 1.00 96.56 195 ARG A C 1
ATOM 1550 O O . ARG A 1 195 ? 2.978 -14.218 5.475 1.00 96.56 195 ARG A O 1
ATOM 1557 N N . GLY A 1 196 ? 1.650 -15.062 3.855 1.00 97.00 196 GLY A N 1
ATOM 1558 C CA . GLY A 1 196 ? 0.699 -15.716 4.750 1.00 97.00 196 GLY A CA 1
ATOM 1559 C C . GLY A 1 196 ? 1.310 -16.899 5.501 1.00 97.00 196 GLY A C 1
ATOM 1560 O O . GLY A 1 196 ? 2.061 -17.692 4.929 1.00 97.00 196 GLY A O 1
ATOM 1561 N N . PHE A 1 197 ? 0.957 -17.027 6.777 1.00 97.69 197 PHE A N 1
ATOM 1562 C CA . PHE A 1 197 ? 1.234 -18.205 7.592 1.00 97.69 197 PHE A CA 1
ATOM 1563 C C . PHE A 1 197 ? -0.077 -18.665 8.225 1.00 97.69 197 PHE A C 1
ATOM 1565 O O . PHE A 1 197 ? -0.697 -17.919 8.977 1.00 97.69 197 PHE A O 1
ATOM 1572 N N . LEU A 1 198 ? -0.494 -19.895 7.914 1.00 96.75 198 LEU A N 1
ATOM 1573 C CA . LEU A 1 198 ? -1.838 -20.384 8.233 1.00 96.75 198 LEU A CA 1
ATOM 1574 C C . LEU A 1 198 ? -2.178 -20.285 9.729 1.00 96.75 198 LEU A C 1
ATOM 1576 O O . LEU A 1 198 ? -3.268 -19.854 10.090 1.00 96.75 198 LEU A O 1
ATOM 1580 N N . TRP A 1 199 ? -1.251 -20.683 10.604 1.00 97.25 199 TRP A N 1
ATOM 1581 C CA . TRP A 1 199 ? -1.500 -20.681 12.047 1.00 97.25 199 TRP A CA 1
ATOM 1582 C C . TRP A 1 199 ? -1.440 -19.264 12.646 1.00 97.25 199 TRP A C 1
ATOM 1584 O O . TRP A 1 199 ? -2.289 -18.935 13.475 1.00 97.25 199 TRP A O 1
ATOM 1594 N N . ASP A 1 200 ? -0.511 -18.407 12.195 1.00 97.88 200 ASP A N 1
ATOM 1595 C CA . ASP A 1 200 ? -0.457 -16.988 12.579 1.00 97.88 200 ASP A CA 1
ATOM 1596 C C . ASP A 1 200 ? -1.764 -16.263 12.217 1.00 97.88 200 ASP A C 1
ATOM 1598 O O . ASP A 1 200 ? -2.263 -15.456 13.002 1.00 97.88 200 ASP A O 1
ATOM 1602 N N . GLU A 1 201 ? -2.368 -16.590 11.068 1.00 97.88 201 GLU A N 1
ATOM 1603 C CA . GLU A 1 201 ? -3.592 -15.933 10.601 1.00 97.88 201 GLU A CA 1
ATOM 1604 C C . GLU A 1 201 ? -4.789 -16.155 11.534 1.00 97.88 201 GLU A C 1
ATOM 1606 O O . GLU A 1 201 ? -5.646 -15.277 11.675 1.00 97.88 201 GLU A O 1
ATOM 1611 N N . GLY A 1 202 ? -4.816 -17.288 12.243 1.00 97.25 202 GLY A N 1
ATOM 1612 C CA . GLY A 1 202 ? -5.784 -17.530 13.308 1.00 97.25 202 GLY A CA 1
ATOM 1613 C C . GLY A 1 202 ? -5.672 -16.495 14.432 1.00 97.25 202 GLY A C 1
ATOM 1614 O O . GLY A 1 202 ? -6.686 -15.968 14.886 1.00 97.25 202 GLY A O 1
ATOM 1615 N N . PHE A 1 203 ? -4.448 -16.142 14.839 1.00 97.94 203 PHE A N 1
ATOM 1616 C CA . PHE A 1 203 ? -4.207 -15.121 15.863 1.00 97.94 203 PHE A CA 1
ATOM 1617 C C . PHE A 1 203 ? -4.465 -13.705 15.350 1.00 97.94 203 PHE A C 1
ATOM 1619 O O . PHE A 1 203 ? -5.056 -12.904 16.077 1.00 97.94 203 PHE A O 1
ATOM 1626 N N . HIS A 1 204 ? -4.085 -13.395 14.106 1.00 98.25 204 HIS A N 1
ATOM 1627 C CA . HIS A 1 204 ? -4.408 -12.108 13.482 1.00 98.25 204 HIS A CA 1
ATOM 1628 C C . HIS A 1 204 ? -5.925 -11.863 13.487 1.00 98.25 204 HIS A C 1
ATOM 1630 O O . HIS A 1 204 ? -6.394 -10.796 13.899 1.00 98.25 204 HIS A O 1
ATOM 1636 N N . ASN A 1 205 ? -6.709 -12.880 13.109 1.00 97.62 205 ASN A N 1
ATOM 1637 C CA . ASN A 1 205 ? -8.160 -12.758 13.002 1.00 97.62 205 ASN A CA 1
ATOM 1638 C C . ASN A 1 205 ? -8.873 -12.512 14.331 1.00 97.62 205 ASN A C 1
ATOM 1640 O O . ASN A 1 205 ? -9.916 -11.869 14.308 1.00 97.62 205 ASN A O 1
ATOM 1644 N N . LEU A 1 206 ? -8.306 -12.898 15.480 1.00 97.50 206 LEU A N 1
ATOM 1645 C CA . LEU A 1 206 ? -8.895 -12.571 16.789 1.00 97.50 206 LEU A CA 1
ATOM 1646 C C . LEU A 1 206 ? -9.058 -11.059 16.999 1.00 97.50 206 LEU A C 1
ATOM 1648 O O . LEU A 1 206 ? -9.990 -10.619 17.670 1.00 97.50 206 LEU A O 1
ATOM 1652 N N . LEU A 1 207 ? -8.149 -10.260 16.434 1.00 97.81 207 LEU A N 1
ATOM 1653 C CA . LEU A 1 207 ? -8.194 -8.802 16.512 1.00 97.81 207 LEU A CA 1
ATOM 1654 C C . LEU A 1 207 ? -8.835 -8.182 15.268 1.00 97.81 207 LEU A C 1
ATOM 1656 O O . LEU A 1 207 ? -9.597 -7.222 15.398 1.00 97.81 207 LEU A O 1
ATOM 1660 N N . ILE A 1 208 ? -8.568 -8.726 14.075 1.00 98.44 208 ILE A N 1
ATOM 1661 C CA . ILE A 1 208 ? -9.172 -8.228 12.831 1.00 98.44 208 ILE A CA 1
ATOM 1662 C C . ILE A 1 208 ? -10.692 -8.381 12.887 1.00 98.44 208 ILE A C 1
ATOM 1664 O O . ILE A 1 208 ? -11.380 -7.407 12.620 1.00 98.44 208 ILE A O 1
ATOM 1668 N N . SER A 1 209 ? -11.234 -9.524 13.321 1.00 98.19 209 SER A N 1
ATOM 1669 C CA . SER A 1 209 ? -12.687 -9.751 13.365 1.00 98.19 209 SER A CA 1
ATOM 1670 C C . SER A 1 209 ? -13.416 -8.841 14.360 1.00 98.19 209 SER A C 1
ATOM 1672 O O . SER A 1 209 ? -14.593 -8.532 14.174 1.00 98.19 209 SER A O 1
ATOM 1674 N N . MET A 1 210 ? -12.728 -8.415 15.424 1.00 98.06 210 MET A N 1
ATOM 1675 C CA . MET A 1 210 ? -13.237 -7.433 16.386 1.00 98.06 210 MET A CA 1
ATOM 1676 C C . MET A 1 210 ? -13.297 -6.038 15.765 1.00 98.06 210 MET A C 1
ATOM 1678 O O . MET A 1 210 ? -14.221 -5.276 16.046 1.00 98.06 210 MET A O 1
ATOM 1682 N N . TRP A 1 211 ? -12.307 -5.700 14.935 1.00 98.38 211 TRP A N 1
ATOM 1683 C CA . TRP A 1 211 ? -12.241 -4.415 14.258 1.00 98.38 211 TRP A CA 1
ATOM 1684 C C . TRP A 1 211 ? -13.186 -4.351 13.060 1.00 98.38 211 TRP A C 1
ATOM 1686 O O . TRP A 1 211 ? -14.000 -3.431 12.991 1.00 98.38 211 TRP A O 1
ATOM 1696 N N . ASP A 1 212 ? -13.089 -5.304 12.134 1.00 98.25 212 ASP A N 1
ATOM 1697 C CA . ASP A 1 212 ? -13.822 -5.366 10.874 1.00 98.25 212 ASP A CA 1
ATOM 1698 C C . ASP A 1 212 ? -14.097 -6.819 10.438 1.00 98.25 212 ASP A C 1
ATOM 1700 O O . ASP A 1 212 ? -13.193 -7.580 10.084 1.00 98.25 212 ASP A O 1
ATOM 1704 N N . GLN A 1 213 ? -15.371 -7.212 10.472 1.00 98.06 213 GLN A N 1
ATOM 1705 C CA . GLN A 1 213 ? -15.781 -8.581 10.157 1.00 98.06 213 GLN A CA 1
ATOM 1706 C C . GLN A 1 213 ? -15.708 -8.900 8.663 1.00 98.06 213 GLN A C 1
ATOM 1708 O O . GLN A 1 213 ? -15.522 -10.065 8.323 1.00 98.06 213 GLN A O 1
ATOM 1713 N N . GLU A 1 214 ? -15.845 -7.909 7.780 1.00 98.44 214 GLU A N 1
ATOM 1714 C CA . GLU A 1 214 ? -15.802 -8.155 6.335 1.00 98.44 214 GLU A CA 1
ATOM 1715 C C . GLU A 1 214 ? -14.373 -8.485 5.899 1.00 98.44 214 GLU A C 1
ATOM 1717 O O . GLU A 1 214 ? -14.161 -9.500 5.242 1.00 98.44 214 GLU A O 1
ATOM 1722 N N . ILE A 1 215 ? -13.377 -7.749 6.411 1.00 98.31 215 ILE A N 1
ATOM 1723 C CA . ILE A 1 215 ? -11.955 -8.082 6.203 1.00 98.31 215 ILE A CA 1
ATOM 1724 C C . ILE A 1 215 ? -11.655 -9.509 6.682 1.00 98.31 215 ILE A C 1
ATOM 1726 O O . ILE A 1 215 ? -10.989 -10.272 5.986 1.00 98.31 215 ILE A O 1
ATOM 1730 N N . SER A 1 216 ? -12.153 -9.888 7.863 1.00 98.44 216 SER A N 1
ATOM 1731 C CA . SER A 1 216 ? -11.942 -11.234 8.409 1.00 98.44 216 SER A CA 1
ATOM 1732 C C . SER A 1 216 ? -12.554 -12.326 7.520 1.00 98.44 216 SER A C 1
ATOM 1734 O O . SER A 1 216 ? -11.905 -13.339 7.258 1.00 98.44 216 SER A O 1
ATOM 1736 N N . LYS A 1 217 ? -13.773 -12.113 7.006 1.00 98.50 217 LYS A N 1
ATOM 1737 C CA . LYS A 1 217 ? -14.432 -13.049 6.081 1.00 98.50 217 LYS A CA 1
ATOM 1738 C C . LYS A 1 217 ? -13.665 -13.189 4.770 1.00 98.50 217 LYS A C 1
ATOM 1740 O O . LYS A 1 217 ? -13.471 -14.320 4.334 1.00 98.50 217 LYS A O 1
ATOM 1745 N N . ASP A 1 218 ? -13.202 -12.085 4.185 1.00 98.50 218 ASP A N 1
ATOM 1746 C CA . ASP A 1 218 ? -12.420 -12.110 2.944 1.00 98.50 218 ASP A CA 1
ATOM 1747 C C . ASP A 1 218 ? -11.118 -12.897 3.121 1.00 98.50 218 ASP A C 1
ATOM 1749 O O . ASP A 1 218 ? -10.779 -13.725 2.274 1.00 98.50 218 ASP A O 1
ATOM 1753 N N . ILE A 1 219 ? -10.413 -12.690 4.240 1.00 98.62 219 ILE A N 1
ATOM 1754 C CA . ILE A 1 219 ? -9.188 -13.429 4.573 1.00 98.62 219 ILE A CA 1
ATOM 1755 C C . ILE A 1 219 ? -9.475 -14.927 4.703 1.00 98.62 219 ILE A C 1
ATOM 1757 O O . ILE A 1 219 ? -8.799 -15.748 4.083 1.00 98.62 219 ILE A O 1
ATOM 1761 N N . ILE A 1 220 ? -10.478 -15.297 5.505 1.00 98.38 220 ILE A N 1
ATOM 1762 C CA . ILE A 1 220 ? -10.837 -16.705 5.718 1.00 98.38 220 ILE A CA 1
ATOM 1763 C C . ILE A 1 220 ? -11.254 -17.353 4.395 1.00 98.38 220 ILE A C 1
ATOM 1765 O O . ILE A 1 220 ? -10.825 -18.469 4.118 1.00 98.38 220 ILE A O 1
ATOM 1769 N N . GLY A 1 221 ? -12.039 -16.654 3.571 1.00 98.25 221 GLY A N 1
ATOM 1770 C CA . GLY A 1 221 ? -12.438 -17.113 2.241 1.00 98.25 221 GLY A CA 1
ATOM 1771 C C . GLY A 1 221 ? -11.230 -17.449 1.370 1.00 98.25 221 GLY A C 1
ATOM 1772 O O . GLY A 1 221 ? -11.113 -18.581 0.911 1.00 98.25 221 GLY A O 1
ATOM 1773 N N . HIS A 1 222 ? -10.270 -16.527 1.256 1.00 98.25 222 HIS A N 1
ATOM 1774 C CA . HIS A 1 222 ? -9.056 -16.766 0.471 1.00 98.25 222 HIS A CA 1
ATOM 1775 C C . HIS A 1 222 ? -8.225 -17.942 0.998 1.00 98.25 222 HIS A C 1
ATOM 1777 O O . HIS A 1 222 ? -7.681 -18.695 0.200 1.00 98.25 222 HIS A O 1
ATOM 1783 N N . TRP A 1 223 ? -8.124 -18.143 2.317 1.00 98.06 223 TRP A N 1
ATOM 1784 C CA . TRP A 1 223 ? -7.431 -19.317 2.867 1.00 98.06 223 TRP A CA 1
ATOM 1785 C C . TRP A 1 223 ? -8.170 -20.629 2.593 1.00 98.06 223 TRP A C 1
ATOM 1787 O O . TRP A 1 223 ? -7.525 -21.646 2.341 1.00 98.06 223 TRP A O 1
ATOM 1797 N N . MET A 1 224 ? -9.503 -20.619 2.633 1.00 97.25 224 MET A N 1
ATOM 1798 C CA . MET A 1 224 ? -10.320 -21.796 2.327 1.00 97.25 224 MET A CA 1
ATOM 1799 C C . MET A 1 224 ? -10.256 -22.163 0.839 1.00 97.25 224 MET A C 1
ATOM 1801 O O . MET A 1 224 ? -10.203 -23.348 0.517 1.00 97.25 224 MET A O 1
ATOM 1805 N N . ASP A 1 225 ? -10.162 -21.176 -0.052 1.00 95.94 225 ASP A N 1
ATOM 1806 C CA . ASP A 1 225 ? -10.008 -21.383 -1.500 1.00 95.94 225 ASP A CA 1
ATOM 1807 C C . ASP A 1 225 ? -8.657 -22.024 -1.885 1.00 95.94 225 ASP A C 1
ATOM 1809 O O . ASP A 1 225 ? -8.496 -22.513 -3.004 1.00 95.94 225 ASP A O 1
ATOM 1813 N N . LEU A 1 226 ? -7.683 -22.072 -0.963 1.00 95.31 226 LEU A N 1
ATOM 1814 C CA . LEU A 1 226 ? -6.412 -22.785 -1.154 1.00 95.31 226 LEU A CA 1
ATOM 1815 C C . LEU A 1 226 ? -6.496 -24.290 -0.852 1.00 95.31 226 LEU A C 1
ATOM 1817 O O . LEU A 1 226 ? -5.522 -25.009 -1.092 1.00 95.31 226 LEU A O 1
ATOM 1821 N N . MET A 1 227 ? -7.613 -24.784 -0.308 1.00 92.25 227 MET A N 1
ATOM 1822 C CA . MET A 1 227 ? -7.772 -26.212 -0.031 1.00 92.25 227 MET A CA 1
ATOM 1823 C C . MET A 1 227 ? -7.832 -27.006 -1.339 1.00 92.25 227 MET A C 1
ATOM 1825 O O . MET A 1 227 ? -8.683 -26.771 -2.194 1.00 92.25 227 MET A O 1
ATOM 1829 N N . ASN A 1 228 ? -6.932 -27.978 -1.481 1.00 83.12 228 ASN A N 1
ATOM 1830 C CA . ASN A 1 228 ? -6.985 -28.957 -2.559 1.00 83.12 228 ASN A CA 1
ATOM 1831 C C . ASN A 1 228 ? -7.959 -30.094 -2.204 1.00 83.12 228 ASN A C 1
ATOM 1833 O O . ASN A 1 228 ? -8.097 -30.470 -1.040 1.00 83.12 228 ASN A O 1
ATOM 1837 N N . VAL A 1 229 ? -8.624 -30.641 -3.223 1.00 61.66 229 VAL A N 1
ATOM 1838 C CA . VAL A 1 229 ? -9.447 -31.860 -3.139 1.00 61.66 229 VAL A CA 1
ATOM 1839 C C . VAL A 1 229 ? -8.786 -32.957 -3.956 1.00 61.66 229 VAL A C 1
ATOM 1841 O O . VAL A 1 229 ? -8.286 -32.631 -5.058 1.00 61.66 229 VAL A O 1
#

Sequence (229 aa):
LRSIQGSHEALGDFELILPKVESSTQKESYLVSHAKQLDLLKDVVIAGMAVEAWDKARTVPYFSLAGRRVPRDVQGPNLIVKQVTAKLPFTMEVVFQSTSFNNRQNQLSGNIFASVLEENKKNFRDRFEKTFKLEQKGYNDKEISFAQAALSNMIGGIGYFYGSSLVMSAHNKEPVNYWEAPLYTAVPSRPFFPRGFLWDEGFHNLLISMWDQEISKDIIGHWMDLMNV

Secondary structure (DSSP, 8-state):
--EEEEEETTTEEEEEE-PPP-STTEEEEEEEE--SSSTTHHHHHHHTEEEEESSTT--SEEEEEEEE---TTSSS--EEEEEEEEPSS-----EEEETT-TT--S-S-HHHHHHHHHHHHHHHHHHHHHHH-TTTTT--HHHHHHHHHHHHHHHTT-EEEEEEEEE--TT-SS-EEEEEEEEEE--SBTTTB-S--HHHHHHHHHHHHHH-HHHHHHHHHHHHTT---

Organism: NCBI:txid1028688

Radius of gyration: 23.04 Å; chains: 1; bounding box: 50×65×61 Å

pLDDT: mean 93.98, std 6.37, range [58.19, 98.69]

InterPro domains:
  IPR004888 Glycoside hydrolase family 63 [PTHR10412] (6-229)
  IPR008928 Six-hairpin glycosidase superfamily [SSF48208] (113-228)
  IPR012341 Six-hairpin glycosidase-like superfamily [G3DSA:1.50.10.10] (136-229)
  IPR031335 Glycosyl hydrolase family 63, C-terminal [PF03200] (110-228)
  IPR038518 Glycosyl hydrolase family 63, N-terminal domain superfamily [G3DSA:2.70.98.110] (1-135)